Protein AF-0000000071094112 (afdb_homodimer)

Solvent-accessible surface area (backbone atoms only — not comparable to full-atom values): 13873 Å² total; per-residue (Å²): 132,82,76,81,74,89,66,75,86,74,81,73,74,76,76,79,68,84,61,66,70,64,70,74,62,74,68,73,40,74,74,52,70,68,56,48,55,56,48,37,72,69,53,52,84,77,40,44,64,57,38,31,46,66,64,67,44,53,67,68,58,53,51,48,39,37,59,75,47,71,63,41,50,59,62,37,34,46,52,46,54,52,50,43,52,52,50,52,49,61,74,60,23,54,34,58,50,50,26,49,28,30,42,73,74,65,34,52,69,57,19,49,54,61,72,70,106,139,78,79,80,73,84,67,87,75,78,79,72,76,74,77,76,66,81,63,65,70,64,70,75,60,74,68,74,42,72,73,53,70,69,57,48,54,55,47,37,73,69,54,52,83,76,40,44,66,58,39,31,46,64,64,68,44,54,69,67,58,52,53,49,40,36,60,76,48,70,63,42,50,61,61,37,32,46,51,45,54,52,50,44,52,53,50,51,49,61,74,59,23,54,34,58,51,51,26,50,27,31,41,72,72,66,34,52,70,58,20,48,54,58,72,70,105

Nearest PDB structures (foldseek):
  4o6x-assembly3_A  TM=5.986E-01  e=2.373E-01  Homo sapiens
  1e3y-assembly1_A  TM=5.812E-01  e=7.126E-01  Homo sapiens
  1ich-assembly1_A  TM=5.608E-01  e=7.954E-01  Homo sapiens
  2yqf-assembly1_A  TM=4.981E-01  e=7.126E-01  Homo sapiens
  3ezq-assembly1_C  TM=5.139E-01  e=2.389E+00  Homo sapiens

Secondary structure (DSSP, 8-state):
-----------------------SS-------HHHHHHHHHH--TTHHHHHHHHTT--HHHHHHHHHHTTT-HHHHHHHHHHHHHHHHHHHT-HHHHHHHHHHHTT-HHHHHHHHH-/-----------------------SS-------HHHHHHHHHH--TTHHHHHHHHTT--HHHHHHHHHHTTT-HHHHHHHHHHHHHHHHHHHT-HHHHHHHHHHHTT-HHHHHHHHH-

Radius of gyration: 23.24 Å; Cα contacts (8 Å, |Δi|>4): 178; chains: 2; bounding box: 43×74×59 Å

pLDDT: mean 78.67, std 26.19, range [22.83, 98.25]

Organism: Strongylocentrotus purpuratus (NCBI:txid7668)

Structure (mmCIF, N/CA/C/O backbone):
data_AF-0000000071094112-model_v1
#
loop_
_entity.id
_entity.type
_entity.pdbx_description
1 polymer 'Death domain-containing protein'
#
loop_
_atom_site.group_PDB
_atom_site.id
_atom_site.type_symbol
_atom_site.label_atom_id
_atom_site.label_alt_id
_atom_site.label_comp_id
_atom_site.label_asym_id
_atom_site.label_entity_id
_atom_site.label_seq_id
_atom_site.pdbx_PDB_ins_code
_atom_site.Cartn_x
_atom_site.Cartn_y
_atom_site.Cartn_z
_atom_site.occupancy
_atom_site.B_iso_or_equiv
_atom_site.auth_seq_id
_atom_site.auth_comp_id
_atom_site.auth_asym_id
_atom_site.auth_atom_id
_atom_site.pdbx_PDB_model_num
ATOM 1 N N . MET A 1 1 ? 26.25 -39.469 -15.398 1 22.83 1 MET A N 1
ATOM 2 C CA . MET A 1 1 ? 26.75 -38.438 -14.5 1 22.83 1 MET A CA 1
ATOM 3 C C . MET A 1 1 ? 26.672 -37.062 -15.148 1 22.83 1 MET A C 1
ATOM 5 O O . MET A 1 1 ? 27.219 -36.094 -14.625 1 22.83 1 MET A O 1
ATOM 9 N N . GLY A 1 2 ? 26.438 -37.094 -16.438 1 26.41 2 GLY A N 1
ATOM 10 C CA . GLY A 1 2 ? 26.562 -35.969 -17.375 1 26.41 2 GLY A CA 1
ATOM 11 C C . GLY A 1 2 ? 25.672 -34.812 -17.031 1 26.41 2 GLY A C 1
ATOM 12 O O . GLY A 1 2 ? 24.453 -34.969 -16.875 1 26.41 2 GLY A O 1
ATOM 13 N N . TYR A 1 3 ? 26.219 -33.719 -16.375 1 26.61 3 TYR A N 1
ATOM 14 C CA . TYR A 1 3 ? 25.656 -32.531 -15.766 1 26.61 3 TYR A CA 1
ATOM 15 C C . TYR A 1 3 ? 24.938 -31.672 -16.797 1 26.61 3 TYR A C 1
ATOM 17 O O . TYR A 1 3 ? 25.438 -31.438 -17.891 1 26.61 3 TYR A O 1
ATOM 25 N N . TYR A 1 4 ? 23.547 -31.734 -16.953 1 28.98 4 TYR A N 1
ATOM 26 C CA . TYR A 1 4 ? 22.688 -31.047 -17.922 1 28.98 4 TYR A CA 1
ATOM 27 C C . TYR A 1 4 ? 23.031 -29.562 -17.984 1 28.98 4 TYR A C 1
ATOM 29 O O . TYR A 1 4 ? 23.078 -28.891 -16.953 1 28.98 4 TYR A O 1
ATOM 37 N N . SER A 1 5 ? 23.891 -29.078 -18.828 1 26.48 5 SER A N 1
ATOM 38 C CA . SER A 1 5 ? 24.25 -27.719 -19.25 1 26.48 5 SER A CA 1
ATOM 39 C C . SER A 1 5 ? 23.016 -26.891 -19.578 1 26.48 5 SER A C 1
ATOM 41 O O . SER A 1 5 ? 22.234 -27.266 -20.453 1 26.48 5 SER A O 1
ATOM 43 N N . MET A 1 6 ? 22.312 -26.344 -18.594 1 26.38 6 MET A N 1
ATOM 44 C CA . MET A 1 6 ? 21.188 -25.422 -18.75 1 26.38 6 MET A CA 1
ATOM 45 C C . MET A 1 6 ? 21.516 -24.328 -19.75 1 26.38 6 MET A C 1
ATOM 47 O O . MET A 1 6 ? 22.172 -23.344 -19.422 1 26.38 6 MET A O 1
ATOM 51 N N . ASP A 1 7 ? 22.125 -24.531 -20.891 1 26.45 7 ASP A N 1
ATOM 52 C CA . ASP A 1 7 ? 22.641 -23.656 -21.938 1 26.45 7 ASP A CA 1
ATOM 53 C C . ASP A 1 7 ? 21.625 -22.578 -22.312 1 26.45 7 ASP A C 1
ATOM 55 O O . ASP A 1 7 ? 21.953 -21.391 -22.312 1 26.45 7 ASP A O 1
ATOM 59 N N . ARG A 1 8 ? 20.844 -22.891 -23.438 1 26.62 8 ARG A N 1
ATOM 60 C CA . ARG A 1 8 ? 20.578 -21.938 -24.5 1 26.62 8 ARG A CA 1
ATOM 61 C C . ARG A 1 8 ? 19.562 -20.891 -24.062 1 26.62 8 ARG A C 1
ATOM 63 O O . ARG A 1 8 ? 18.969 -20.203 -24.906 1 26.62 8 ARG A O 1
ATOM 70 N N . HIS A 1 9 ? 18.672 -20.906 -23.047 1 25.89 9 HIS A N 1
ATOM 71 C CA . HIS A 1 9 ? 17.344 -20.344 -23.125 1 25.89 9 HIS A CA 1
ATOM 72 C C . HIS A 1 9 ? 17.359 -18.938 -23.703 1 25.89 9 HIS A C 1
ATOM 74 O O . HIS A 1 9 ? 18.219 -18.125 -23.344 1 25.89 9 HIS A O 1
ATOM 80 N N . GLU A 1 10 ? 16.969 -18.641 -24.953 1 28.28 10 GLU A N 1
ATOM 81 C CA . GLU A 1 10 ? 16.656 -17.516 -25.844 1 28.28 10 GLU A CA 1
ATOM 82 C C . GLU A 1 10 ? 15.945 -16.406 -25.094 1 28.28 10 GLU A C 1
ATOM 84 O O . GLU A 1 10 ? 15.133 -16.672 -24.203 1 28.28 10 GLU A O 1
ATOM 89 N N . SER A 1 11 ? 16.469 -15.188 -25.031 1 29.55 11 SER A N 1
ATOM 90 C CA . SER A 1 11 ? 16.094 -13.859 -24.547 1 29.55 11 SER A CA 1
ATOM 91 C C . SER A 1 11 ? 14.688 -13.492 -25 1 29.55 11 SER A C 1
ATOM 93 O O . SER A 1 11 ? 14.422 -13.367 -26.203 1 29.55 11 SER A O 1
ATOM 95 N N . TYR A 1 12 ? 13.711 -14.273 -24.688 1 30.38 12 TYR A N 1
ATOM 96 C CA . TYR A 1 12 ? 12.336 -13.906 -25 1 30.38 12 TYR A CA 1
ATOM 97 C C . TYR A 1 12 ? 12.18 -12.391 -25.078 1 30.38 12 TYR A C 1
ATOM 99 O O . TYR A 1 12 ? 12.641 -11.664 -24.203 1 30.38 12 TYR A O 1
ATOM 107 N N . SER A 1 13 ? 12.328 -11.812 -26.188 1 29.39 13 SER A N 1
ATOM 108 C CA . SER A 1 13 ? 11.883 -10.492 -26.625 1 29.39 13 SER A CA 1
ATOM 109 C C . SER A 1 13 ? 10.484 -10.18 -26.109 1 29.39 13 SER A C 1
ATOM 111 O O . SER A 1 13 ? 9.5 -10.766 -26.562 1 29.39 13 SER A O 1
ATOM 113 N N . VAL A 1 14 ? 10.203 -10.219 -24.875 1 31.89 14 VAL A N 1
ATOM 114 C CA . VAL A 1 14 ? 9.039 -9.625 -24.219 1 31.89 14 VAL A CA 1
ATOM 115 C C . VAL A 1 14 ? 8.516 -8.453 -25.031 1 31.89 14 VAL A C 1
ATOM 117 O O . VAL A 1 14 ? 9.203 -7.445 -25.203 1 31.89 14 VAL A O 1
ATOM 120 N N . ARG A 1 15 ? 8.047 -8.594 -26.234 1 28.53 15 ARG A N 1
ATOM 121 C CA . ARG A 1 15 ? 7.305 -7.609 -27.016 1 28.53 15 ARG A CA 1
ATOM 122 C C . ARG A 1 15 ? 6.711 -6.531 -26.109 1 28.53 15 ARG A C 1
ATOM 124 O O . ARG A 1 15 ? 6.402 -6.793 -24.938 1 28.53 15 ARG A O 1
ATOM 131 N N . ASP A 1 16 ? 6.484 -5.094 -26.484 1 30.16 16 ASP A N 1
ATOM 132 C CA . ASP A 1 16 ? 6.223 -3.684 -26.234 1 30.16 16 ASP A CA 1
ATOM 133 C C . ASP A 1 16 ? 4.867 -3.49 -25.562 1 30.16 16 ASP A C 1
ATOM 135 O O . ASP A 1 16 ? 3.916 -3.02 -26.188 1 30.16 16 ASP A O 1
ATOM 139 N N . SER A 1 17 ? 4.055 -4.371 -25.344 1 33.34 17 SER A N 1
ATOM 140 C CA . SER A 1 17 ? 2.836 -3.895 -24.703 1 33.34 17 SER A CA 1
ATOM 141 C C . SER A 1 17 ? 3.123 -2.703 -23.797 1 33.34 17 SER A C 1
ATOM 143 O O . SER A 1 17 ? 4.098 -2.709 -23.047 1 33.34 17 SER A O 1
ATOM 145 N N . SER A 1 18 ? 2.574 -1.47 -24.109 1 32.06 18 SER A N 1
ATOM 146 C CA . SER A 1 18 ? 2.967 -0.164 -23.594 1 32.06 18 SER A CA 1
ATOM 147 C C . SER A 1 18 ? 3.213 -0.219 -22.094 1 32.06 18 SER A C 1
ATOM 149 O O . SER A 1 18 ? 2.27 -0.297 -21.297 1 32.06 18 SER A O 1
ATOM 151 N N . PHE A 1 19 ? 3.822 -1.084 -21.578 1 32.62 19 PHE A N 1
ATOM 152 C CA . PHE A 1 19 ? 4.559 -1.005 -20.312 1 32.62 19 PHE A CA 1
ATOM 153 C C . PHE A 1 19 ? 4.883 0.443 -19.969 1 32.62 19 PHE A C 1
ATOM 155 O O . PHE A 1 19 ? 5.715 1.072 -20.625 1 32.62 19 PHE A O 1
ATOM 162 N N . VAL A 1 20 ? 3.807 1.227 -19.953 1 34.44 20 VAL A N 1
ATOM 163 C CA . VAL A 1 20 ? 4.148 2.541 -19.422 1 34.44 20 VAL A CA 1
ATOM 164 C C . VAL A 1 20 ? 5.336 2.42 -18.469 1 34.44 20 VAL A C 1
ATOM 166 O O . VAL A 1 20 ? 5.359 1.54 -17.594 1 34.44 20 VAL A O 1
ATOM 169 N N . PRO A 1 21 ? 6.465 2.59 -18.953 1 33.91 21 PRO A N 1
ATOM 170 C CA . PRO A 1 21 ? 7.652 2.668 -18.094 1 33.91 21 PRO A CA 1
ATOM 171 C C . PRO A 1 21 ? 7.328 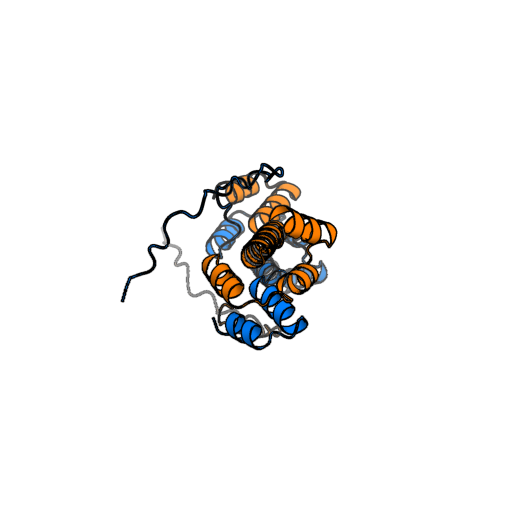3.09 -16.672 1 33.91 21 PRO A C 1
ATOM 173 O O . PRO A 1 21 ? 6.672 4.113 -16.453 1 33.91 21 PRO A O 1
ATOM 176 N N . VAL A 1 22 ? 6.746 2.133 -15.898 1 35.81 22 VAL A N 1
ATOM 177 C CA . VAL A 1 22 ? 6.773 2.574 -14.508 1 35.81 22 VAL A CA 1
ATOM 178 C C . VAL A 1 22 ? 7.984 3.477 -14.273 1 35.81 22 VAL A C 1
ATOM 180 O O . VAL A 1 22 ? 9.109 3.109 -14.609 1 35.81 22 VAL A O 1
ATOM 183 N N . SER A 1 23 ? 8.023 4.512 -14.641 1 38.06 23 SER A N 1
ATOM 184 C CA . SER A 1 23 ? 9.133 5.359 -14.211 1 38.06 23 SER A CA 1
ATOM 185 C C . SER A 1 23 ? 9.922 4.703 -13.086 1 38.06 23 SER A C 1
ATOM 187 O O . SER A 1 23 ? 9.359 4.344 -12.047 1 38.06 23 SER A O 1
ATOM 189 N N . THR A 1 24 ? 10.875 3.66 -13.391 1 42.12 24 THR A N 1
ATOM 190 C CA . THR A 1 24 ? 11.844 2.863 -12.641 1 42.12 24 THR A CA 1
ATOM 191 C C . THR A 1 24 ? 12.219 3.559 -11.336 1 42.12 24 THR A C 1
ATOM 193 O O . THR A 1 24 ? 12.992 3.018 -10.539 1 42.12 24 THR A O 1
ATOM 196 N N . ARG A 1 25 ? 12.289 4.727 -11.43 1 45.84 25 ARG A N 1
ATOM 197 C CA . ARG A 1 25 ? 12.75 5.25 -10.148 1 45.84 25 ARG A CA 1
ATOM 198 C C . ARG A 1 25 ? 11.789 4.887 -9.023 1 45.84 25 ARG A C 1
ATOM 200 O O . ARG A 1 25 ? 10.602 5.223 -9.086 1 45.84 25 ARG A O 1
ATOM 207 N N . PRO A 1 26 ? 12.031 3.672 -8.508 1 51.38 26 PRO A N 1
ATOM 208 C CA . PRO A 1 26 ? 11.141 3.26 -7.426 1 51.38 26 PRO A CA 1
ATOM 209 C C . PRO A 1 26 ? 10.594 4.441 -6.629 1 51.38 26 PRO A C 1
ATOM 211 O O . PRO A 1 26 ? 11.367 5.262 -6.129 1 51.38 26 PRO A O 1
ATOM 214 N N . GLU A 1 27 ? 9.523 5.047 -7.168 1 61.34 27 GLU A N 1
ATOM 215 C CA . GLU A 1 27 ? 8.984 6.105 -6.32 1 61.34 27 GLU A CA 1
ATOM 216 C C . GLU A 1 27 ? 8.695 5.594 -4.914 1 61.34 27 GLU A C 1
ATOM 218 O O . GLU A 1 27 ? 8.141 4.504 -4.746 1 61.34 27 GLU A O 1
ATOM 223 N N . ARG A 1 28 ? 9.508 6.234 -4.082 1 75.19 28 ARG A N 1
ATOM 224 C CA . ARG A 1 28 ? 9.266 5.918 -2.68 1 75.19 28 ARG A CA 1
ATOM 225 C C . ARG A 1 28 ? 7.777 6.004 -2.348 1 75.19 28 ARG A C 1
ATOM 227 O O . ARG A 1 28 ? 7.109 6.977 -2.715 1 75.19 28 ARG A O 1
ATOM 234 N N . SER A 1 29 ? 7.125 5.02 -1.982 1 82.12 29 SER A N 1
ATOM 235 C CA . SER A 1 29 ? 5.703 5.012 -1.651 1 82.12 29 SER A CA 1
ATOM 236 C C . SER A 1 29 ? 5.488 5.148 -0.148 1 82.12 29 SER A C 1
ATOM 238 O O . SER A 1 29 ? 4.387 5.484 0.298 1 82.12 29 SER A O 1
ATOM 240 N N . GLU A 1 30 ? 6.574 5.047 0.508 1 82.44 30 GLU A N 1
ATOM 241 C CA . GLU A 1 30 ? 6.441 5.027 1.962 1 82.44 30 GLU A CA 1
ATOM 242 C C . GLU A 1 30 ? 6.578 6.43 2.549 1 82.44 30 GLU A C 1
ATOM 244 O O . GLU A 1 30 ? 7.414 7.215 2.098 1 82.44 30 GLU A O 1
ATOM 249 N N . VAL A 1 31 ? 5.789 6.691 3.459 1 89.75 31 VAL A N 1
ATOM 250 C CA . VAL A 1 31 ? 5.945 7.867 4.309 1 89.75 31 VAL A CA 1
ATOM 251 C C . VAL A 1 31 ? 6.355 7.438 5.715 1 89.75 31 VAL A C 1
ATOM 253 O O . VAL A 1 31 ? 5.609 6.723 6.395 1 89.75 31 VAL A O 1
ATOM 256 N N . THR A 1 32 ? 7.539 7.805 6.086 1 90.31 32 THR A N 1
ATOM 257 C CA . THR A 1 32 ? 8.047 7.371 7.379 1 90.31 32 THR A CA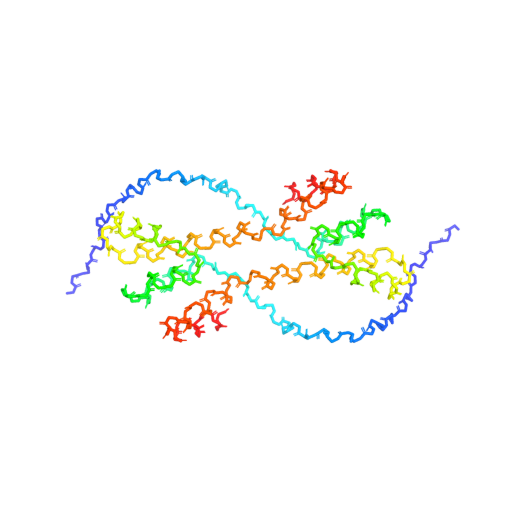 1
ATOM 258 C C . THR A 1 32 ? 7.457 8.219 8.508 1 90.31 32 THR A C 1
ATOM 260 O O . THR A 1 32 ? 6.922 9.305 8.258 1 90.31 32 THR A O 1
ATOM 263 N N . GLU A 1 33 ? 7.57 7.723 9.742 1 89.44 33 GLU A N 1
ATOM 264 C CA . GLU A 1 33 ? 7.105 8.492 10.898 1 89.44 33 GLU A CA 1
ATOM 265 C C . GLU A 1 33 ? 7.934 9.758 11.078 1 89.44 33 GLU A C 1
ATOM 267 O O . GLU A 1 33 ? 7.41 10.789 11.516 1 89.44 33 GLU A O 1
ATOM 272 N N . LEU A 1 34 ? 9.211 9.703 10.82 1 93.31 34 LEU A N 1
ATOM 273 C CA . LEU A 1 34 ? 10.062 10.883 10.898 1 93.31 34 LEU A CA 1
ATOM 274 C C . LEU A 1 34 ? 9.602 11.953 9.914 1 93.31 34 LEU A C 1
ATOM 276 O O . LEU A 1 34 ? 9.562 13.141 10.258 1 93.31 34 LEU A O 1
ATOM 280 N N . GLU A 1 35 ? 9.227 11.594 8.727 1 94.31 35 GLU A N 1
ATOM 281 C CA . GLU A 1 35 ? 8.719 12.531 7.734 1 94.31 35 GLU A CA 1
ATOM 282 C C . GLU A 1 35 ? 7.402 13.156 8.18 1 94.31 35 GLU A C 1
ATOM 284 O O . GLU A 1 35 ? 7.156 14.344 7.938 1 94.31 35 GLU A O 1
ATOM 289 N N . ILE A 1 36 ? 6.625 12.367 8.883 1 96 36 ILE A N 1
ATOM 290 C CA . ILE A 1 36 ? 5.359 12.867 9.422 1 96 36 ILE A CA 1
ATOM 291 C C . ILE A 1 36 ? 5.633 13.914 10.492 1 96 36 ILE A C 1
ATOM 293 O O . ILE A 1 36 ? 5.008 14.977 10.508 1 96 36 ILE A O 1
ATOM 297 N N . LYS A 1 37 ? 6.535 13.625 11.367 1 95.44 37 LYS A N 1
ATOM 298 C CA . LYS A 1 37 ? 6.891 14.578 12.414 1 95.44 37 LYS A CA 1
ATOM 299 C C . LYS A 1 37 ? 7.395 15.891 11.82 1 95.44 37 LYS A C 1
ATOM 301 O O . LYS A 1 37 ? 7.043 16.969 12.297 1 95.44 37 LYS A O 1
ATOM 306 N N . GLU A 1 38 ? 8.211 15.742 10.836 1 96.19 38 GLU A N 1
ATOM 307 C CA . GLU A 1 38 ? 8.719 16.922 10.156 1 96.19 38 GLU A CA 1
ATOM 308 C C . GLU A 1 38 ? 7.59 17.719 9.5 1 96.19 38 GLU A C 1
ATOM 310 O O . GLU A 1 38 ? 7.57 18.953 9.555 1 96.19 38 GLU A O 1
ATOM 315 N N . LEU A 1 39 ? 6.746 17.094 8.914 1 97.5 39 LEU A N 1
ATOM 316 C CA . LEU A 1 39 ? 5.594 17.719 8.266 1 97.5 39 LEU A CA 1
ATOM 317 C C . LEU A 1 39 ? 4.73 18.453 9.281 1 97.5 39 LEU A C 1
ATOM 319 O O . LEU A 1 39 ? 4.309 19.578 9.047 1 97.5 39 LEU A O 1
ATOM 323 N N . VAL A 1 40 ? 4.477 17.828 10.383 1 97.38 40 VAL A N 1
ATOM 324 C CA . VAL A 1 40 ? 3.635 18.375 11.438 1 97.38 40 VAL A CA 1
ATOM 325 C C . VAL A 1 40 ? 4.215 19.703 11.922 1 97.38 40 VAL A C 1
ATOM 327 O O . VAL A 1 40 ? 3.471 20.656 12.211 1 97.38 40 VAL A O 1
ATOM 330 N N . GLU A 1 41 ? 5.48 19.781 11.961 1 96.69 41 GLU A N 1
ATOM 331 C CA . GLU A 1 41 ? 6.145 20.984 12.43 1 96.69 41 GLU A CA 1
ATOM 332 C C . GLU A 1 41 ? 5.875 22.156 11.484 1 96.69 41 GLU A C 1
ATOM 334 O O . GLU A 1 41 ? 5.922 23.328 11.906 1 96.69 41 GLU A O 1
ATOM 339 N N . GLU A 1 42 ? 5.578 21.875 10.289 1 96.75 42 GLU A N 1
ATOM 340 C CA . GLU A 1 42 ? 5.445 22.938 9.281 1 96.75 42 GLU A CA 1
ATOM 341 C C . GLU A 1 42 ? 3.979 23.234 9 1 96.75 42 GLU A C 1
ATOM 343 O O . GLU A 1 42 ? 3.664 24.25 8.367 1 96.75 42 GLU A O 1
ATOM 348 N N . LEU A 1 43 ? 3.141 22.453 9.469 1 96.94 43 LEU A N 1
ATOM 349 C CA . LEU A 1 43 ? 1.719 22.672 9.219 1 96.94 43 LEU A CA 1
ATOM 350 C C . LEU A 1 43 ? 1.194 23.859 10.016 1 96.94 43 LEU A C 1
ATOM 352 O O . LEU A 1 43 ? 1.611 24.078 11.156 1 96.94 43 LEU A O 1
ATOM 356 N N . ARG A 1 44 ? 0.325 24.531 9.422 1 95.75 44 ARG A N 1
ATOM 357 C CA . ARG A 1 44 ? -0.347 25.625 10.094 1 95.75 44 ARG A CA 1
ATOM 358 C C . ARG A 1 44 ? -1.602 25.156 10.82 1 95.75 44 ARG A C 1
ATOM 360 O O . ARG A 1 44 ? -2.041 24.016 10.625 1 95.75 44 ARG A O 1
ATOM 367 N N . GLU A 1 45 ? -2.096 25.953 11.586 1 94.88 45 GLU A N 1
ATOM 368 C CA . GLU A 1 45 ? -3.266 25.641 12.398 1 94.88 45 GLU A CA 1
ATOM 369 C C . GLU A 1 45 ? -4.465 25.266 11.523 1 94.88 45 GLU A C 1
ATOM 371 O O . GLU A 1 45 ? -5.262 24.406 11.891 1 94.88 45 GLU A O 1
ATOM 376 N N . THR A 1 46 ? -4.523 25.844 10.344 1 94.19 46 THR A N 1
ATOM 377 C CA . THR A 1 46 ? -5.676 25.625 9.477 1 94.19 46 THR A CA 1
ATOM 378 C C . THR A 1 46 ? -5.473 24.391 8.617 1 94.19 46 THR A C 1
ATOM 380 O O . THR A 1 46 ? -6.418 23.906 7.988 1 94.19 46 THR A O 1
ATOM 383 N N . ASP A 1 47 ? -4.352 23.844 8.68 1 97.56 47 ASP A N 1
ATOM 384 C CA . ASP A 1 47 ? -3.988 22.828 7.699 1 97.56 47 ASP A CA 1
ATOM 385 C C . ASP A 1 47 ? -4.535 21.469 8.102 1 97.56 47 ASP A C 1
ATOM 387 O O . ASP A 1 47 ? -5.113 20.75 7.273 1 97.56 47 ASP A O 1
ATOM 391 N N . TRP A 1 48 ? -4.426 21.047 9.375 1 97.12 48 TRP A N 1
ATOM 392 C CA . TRP A 1 48 ? -4.5 19.641 9.758 1 97.12 48 TRP A CA 1
ATOM 393 C C . TRP A 1 48 ? -5.906 19.094 9.539 1 97.12 48 TRP A C 1
ATOM 395 O O . TRP A 1 48 ? -6.07 17.953 9.086 1 97.12 48 TRP A O 1
ATOM 405 N N . MET A 1 49 ? -6.852 19.922 9.742 1 95.75 49 MET A N 1
ATOM 406 C CA . MET A 1 49 ? -8.219 19.422 9.617 1 95.75 49 MET A CA 1
ATOM 407 C C . MET A 1 49 ? -8.594 19.234 8.148 1 95.75 49 MET A C 1
ATOM 409 O O . MET A 1 49 ? -9.195 18.234 7.781 1 95.75 49 MET A O 1
ATOM 413 N N . ARG A 1 50 ? -8.219 20.172 7.266 1 97 50 ARG A N 1
ATOM 414 C CA . ARG A 1 50 ? -8.445 20.078 5.824 1 97 50 ARG A CA 1
ATOM 415 C C . ARG A 1 50 ? -7.672 18.906 5.227 1 97 50 ARG A C 1
ATOM 417 O O . ARG A 1 50 ? -8.195 18.172 4.391 1 97 50 ARG A O 1
ATOM 424 N N . LEU A 1 51 ? -6.48 18.75 5.707 1 97.94 51 LEU A N 1
ATOM 425 C CA . LEU A 1 51 ? -5.637 17.641 5.266 1 97.94 51 LEU A CA 1
ATOM 426 C C . LEU A 1 51 ? -6.262 16.297 5.633 1 97.94 51 LEU A C 1
ATOM 428 O O . LEU A 1 51 ? -6.391 15.422 4.781 1 97.94 51 LEU A O 1
ATOM 432 N N . GLY A 1 52 ? -6.707 16.141 6.871 1 97.25 52 GLY A N 1
ATOM 433 C CA . GLY A 1 52 ? -7.359 14.914 7.312 1 97.25 52 GLY A CA 1
ATOM 434 C C . GLY A 1 52 ? -8.578 14.555 6.48 1 97.25 52 GLY A C 1
ATOM 435 O O . GLY A 1 52 ? -8.75 13.398 6.094 1 97.25 52 GLY A O 1
ATOM 436 N N . SER A 1 53 ? -9.305 15.555 6.145 1 96.06 53 SER A N 1
ATOM 437 C CA . SER A 1 53 ? -10.5 15.344 5.336 1 96.06 53 SER A CA 1
ATOM 438 C C . SER A 1 53 ? -10.148 14.805 3.953 1 96.06 53 SER A C 1
ATOM 440 O O . SER A 1 53 ? -10.766 13.852 3.475 1 96.06 53 SER A O 1
ATOM 442 N N . HIS A 1 54 ? -9.109 15.328 3.348 1 95.12 54 HIS A N 1
ATOM 443 C CA . HIS A 1 54 ? -8.711 14.906 2.008 1 95.12 54 HIS A CA 1
ATOM 444 C C . HIS A 1 54 ? -7.988 13.57 2.041 1 95.12 54 HIS A C 1
ATOM 446 O O . HIS A 1 54 ? -7.871 12.898 1.013 1 95.12 54 HIS A O 1
ATOM 452 N N . LEU A 1 55 ? -7.621 13.258 3.279 1 94.38 55 LEU A N 1
ATOM 453 C CA . LEU A 1 55 ? -6.965 11.961 3.441 1 94.38 55 LEU A CA 1
ATOM 454 C C . LEU A 1 55 ? -7.977 10.883 3.822 1 94.38 55 LEU A C 1
ATOM 456 O O . LEU A 1 55 ? -7.605 9.727 4.039 1 94.38 55 LEU A O 1
ATOM 460 N N . GLY A 1 56 ? -9.148 11.305 3.961 1 91.69 56 GLY A N 1
ATOM 461 C CA . GLY A 1 56 ? -10.211 10.328 4.125 1 91.69 56 GLY A CA 1
ATOM 462 C C . GLY A 1 56 ? -10.609 10.117 5.57 1 91.69 56 GLY A C 1
ATOM 463 O O . GLY A 1 56 ? -11.281 9.133 5.902 1 91.69 56 GLY A O 1
ATOM 464 N N . ILE A 1 57 ? -10.25 10.969 6.438 1 91.88 57 ILE A N 1
ATOM 465 C CA . ILE A 1 57 ? -10.633 10.867 7.84 1 91.88 57 ILE A CA 1
ATOM 466 C C . ILE A 1 57 ? -11.969 11.57 8.062 1 91.88 57 ILE A C 1
ATOM 468 O O . ILE A 1 57 ? -12.188 12.68 7.566 1 91.88 57 ILE A O 1
ATOM 472 N N . SER A 1 58 ? -12.781 10.914 8.734 1 92 58 SER A N 1
ATOM 473 C CA . SER A 1 58 ? -14.125 11.445 8.93 1 92 58 SER A CA 1
ATOM 474 C C . SER A 1 58 ? -14.094 12.719 9.766 1 92 58 SER A C 1
ATOM 476 O O . SER A 1 58 ? -13.25 12.875 10.648 1 92 58 SER A O 1
ATOM 478 N N . THR A 1 59 ? -15.086 13.523 9.555 1 94.06 59 THR A N 1
ATOM 479 C CA . THR A 1 59 ? -15.219 14.781 10.273 1 94.06 59 THR A CA 1
ATOM 480 C C . THR A 1 59 ? -15.438 14.539 11.766 1 94.06 59 THR A C 1
ATOM 482 O O . THR A 1 59 ? -14.953 15.305 12.602 1 94.06 59 THR A O 1
ATOM 485 N N . SER A 1 60 ? -16.125 13.531 12.023 1 94.94 60 SER A N 1
ATOM 486 C CA . SER A 1 60 ? -16.375 13.195 13.414 1 94.94 60 SER A CA 1
ATOM 487 C C . SER A 1 60 ? -15.078 12.828 14.141 1 94.94 60 SER A C 1
ATOM 489 O O . SER A 1 60 ? -14.867 13.242 15.281 1 94.94 60 SER A O 1
ATOM 491 N N . ARG A 1 61 ? -14.234 12.062 13.461 1 92.44 61 ARG A N 1
ATOM 492 C CA . ARG A 1 61 ? -12.953 11.672 14.047 1 92.44 61 ARG A CA 1
ATOM 493 C C . ARG A 1 61 ? -12.039 12.875 14.219 1 92.44 61 ARG A C 1
ATOM 495 O O . ARG A 1 61 ? -11.359 13.008 15.242 1 92.44 61 ARG A O 1
ATOM 502 N N . LEU A 1 62 ? -12.039 13.766 13.312 1 95.56 62 LEU A N 1
ATOM 503 C CA . LEU A 1 62 ? -11.25 14.992 13.398 1 95.56 62 LEU A CA 1
ATOM 504 C C . LEU A 1 62 ? -11.703 15.852 14.57 1 95.56 62 LEU A C 1
ATOM 506 O O . LEU A 1 62 ? -10.875 16.359 15.336 1 95.56 62 LEU A O 1
ATOM 510 N N . ALA A 1 63 ? -12.992 15.992 14.688 1 95.5 63 ALA A N 1
ATOM 511 C CA . ALA A 1 63 ? -13.547 16.75 15.805 1 95.5 63 ALA A CA 1
ATOM 512 C C . ALA A 1 63 ? -13.164 16.109 17.141 1 95.5 63 ALA A C 1
ATOM 514 O O . ALA A 1 63 ? -12.875 16.812 18.109 1 95.5 63 ALA A O 1
ATOM 515 N N . ALA A 1 64 ? -13.188 14.805 17.156 1 95.25 64 ALA A N 1
ATOM 516 C CA . ALA A 1 64 ? -12.828 14.078 18.375 1 95.25 64 ALA A CA 1
ATOM 517 C C . ALA A 1 64 ? -11.367 14.328 18.75 1 95.25 64 ALA A C 1
ATOM 519 O O . ALA A 1 64 ? -11.039 14.469 19.938 1 95.25 64 ALA A O 1
ATOM 520 N N . PHE A 1 65 ? -10.516 14.383 17.719 1 93.88 65 PHE A N 1
ATOM 521 C CA . PHE A 1 65 ? -9.117 14.68 17.969 1 93.88 65 PHE A CA 1
ATOM 522 C C . PHE A 1 65 ? -8.953 16.062 18.578 1 93.88 65 PHE A C 1
ATOM 524 O O . PHE A 1 65 ? -8.227 16.25 19.562 1 93.88 65 PHE A O 1
ATOM 531 N N . ARG A 1 66 ? -9.594 17.016 17.984 1 95.38 66 ARG A N 1
ATOM 532 C CA . ARG A 1 66 ? -9.516 18.375 18.484 1 95.38 66 ARG A CA 1
ATOM 533 C C . ARG A 1 66 ? -9.914 18.453 19.969 1 95.38 66 ARG A C 1
ATOM 535 O O . ARG A 1 66 ? -9.273 19.141 20.75 1 95.38 66 ARG A O 1
ATOM 542 N N . GLU A 1 67 ? -10.984 17.797 20.25 1 96.38 67 GLU A N 1
ATOM 543 C CA . GLU A 1 67 ? -11.469 17.797 21.625 1 96.38 67 GLU A CA 1
ATOM 544 C C . GLU A 1 67 ? -10.484 17.078 22.547 1 96.38 67 GLU A C 1
ATOM 546 O O . GLU A 1 67 ? -10.188 17.578 23.641 1 96.38 67 GLU A O 1
ATOM 551 N N . ARG A 1 68 ? -9.984 15.992 22.203 1 95.31 68 ARG A N 1
ATOM 552 C CA . ARG A 1 68 ? -9.078 15.164 23 1 95.31 68 ARG A CA 1
ATOM 553 C C . ARG A 1 68 ? -7.805 15.914 23.344 1 95.31 68 ARG A C 1
ATOM 555 O O . ARG A 1 68 ? -7.277 15.781 24.453 1 95.31 68 ARG A O 1
ATOM 562 N N . TYR A 1 69 ? -7.406 16.703 22.406 1 95.69 69 TYR A N 1
ATOM 563 C CA . TYR A 1 69 ? -6.121 17.375 22.609 1 95.69 69 TYR A CA 1
ATOM 564 C C . TYR A 1 69 ? -6.312 18.859 22.891 1 95.69 69 TYR A C 1
ATOM 566 O O . TYR A 1 69 ? -5.371 19.641 22.781 1 95.69 69 TYR A O 1
ATOM 574 N N . HIS A 1 70 ? -7.551 19.172 23.172 1 94.5 70 HIS A N 1
ATOM 575 C CA . HIS A 1 70 ? -7.918 20.516 23.578 1 94.5 70 HIS A CA 1
ATOM 576 C C . HIS A 1 70 ? -7.383 21.562 22.609 1 94.5 70 HIS A C 1
ATOM 578 O O . HIS A 1 70 ? -6.809 22.578 23.016 1 94.5 70 HIS A O 1
ATOM 584 N N . GLY A 1 71 ? -7.352 21.219 21.375 1 91.75 71 GLY A N 1
ATOM 585 C CA . GLY A 1 71 ? -7.004 22.188 20.344 1 91.75 71 GLY A CA 1
ATOM 586 C C . GLY A 1 71 ? -5.512 22.266 20.078 1 91.75 71 GLY A C 1
ATOM 587 O O . GLY A 1 71 ? -5.055 23.125 19.328 1 91.75 71 GLY A O 1
ATOM 588 N N . ASN A 1 72 ? -4.672 21.438 20.766 1 95.19 72 ASN A N 1
ATO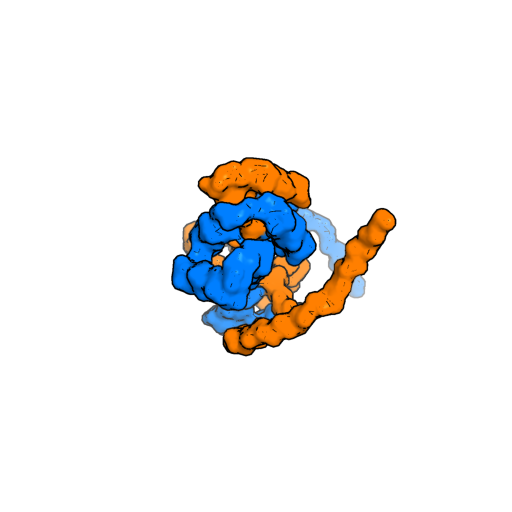M 589 C CA . ASN A 1 72 ? -3.24 21.375 20.469 1 95.19 72 ASN A CA 1
ATOM 590 C C . ASN A 1 72 ? -2.975 20.891 19.047 1 95.19 72 ASN A C 1
ATOM 592 O O . ASN A 1 72 ? -2.957 19.672 18.797 1 95.19 72 ASN A O 1
ATOM 596 N N . VAL A 1 73 ? -2.66 21.781 18.188 1 92.81 73 VAL A N 1
ATOM 597 C CA . VAL A 1 73 ? -2.672 21.547 16.75 1 92.81 73 VAL A CA 1
ATOM 598 C C . VAL A 1 73 ? -1.577 20.547 16.375 1 92.81 73 VAL A C 1
ATOM 600 O O . VAL A 1 73 ? -1.824 19.594 15.648 1 92.81 73 VAL A O 1
ATOM 603 N N . PRO A 1 74 ? -0.357 20.688 16.906 1 95.44 74 PRO A N 1
ATOM 604 C CA . PRO A 1 74 ? 0.667 19.703 16.578 1 95.44 74 PRO A CA 1
ATOM 605 C C . PRO A 1 74 ? 0.257 18.281 16.953 1 95.44 74 PRO A C 1
ATOM 607 O O . PRO A 1 74 ? 0.485 17.344 16.172 1 95.44 74 PRO A O 1
ATOM 610 N N . LEU A 1 75 ? -0.363 18.141 18.078 1 94.75 75 LEU A N 1
ATOM 611 C CA . LEU A 1 75 ? -0.789 16.828 18.516 1 94.75 75 LEU A CA 1
ATOM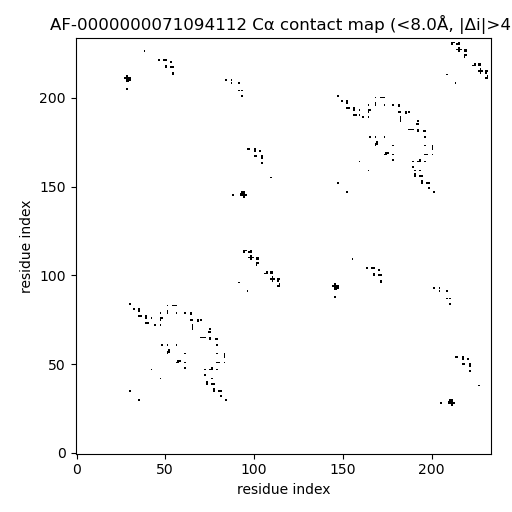 612 C C . LEU A 1 75 ? -1.938 16.312 17.656 1 94.75 75 LEU A C 1
ATOM 614 O O . LEU A 1 75 ? -1.96 15.133 17.281 1 94.75 75 LEU A O 1
ATOM 618 N N . CYS A 1 76 ? -2.857 17.156 17.312 1 94.5 76 CYS A N 1
ATOM 619 C CA . CYS A 1 76 ? -3.939 16.781 16.406 1 94.5 76 CYS A CA 1
ATOM 620 C C . CYS A 1 76 ? -3.396 16.375 15.047 1 94.5 76 CYS A C 1
ATOM 622 O O . CYS A 1 76 ? -3.762 15.328 14.516 1 94.5 76 CYS A O 1
ATOM 624 N N . SER A 1 77 ? -2.49 17.125 14.516 1 97.38 77 SER A N 1
ATOM 625 C CA . SER A 1 77 ? -1.896 16.859 13.203 1 97.38 77 SER A CA 1
ATOM 626 C C . SER A 1 77 ? -1.197 15.5 13.18 1 97.38 77 SER A C 1
ATOM 628 O O . SER A 1 77 ? -1.361 14.734 12.234 1 97.38 77 SER A O 1
ATOM 630 N N . MET A 1 78 ? -0.447 15.266 14.242 1 96.25 78 MET A N 1
ATOM 631 C CA . MET A 1 78 ? 0.284 14.008 14.352 1 96.25 78 MET A CA 1
ATOM 632 C C . MET A 1 78 ? -0.673 12.82 14.359 1 96.25 78 MET A C 1
ATOM 634 O O . MET A 1 78 ? -0.48 11.852 13.625 1 96.25 78 MET A O 1
ATOM 638 N N . GLU A 1 79 ? -1.729 12.906 15.109 1 94.88 79 GLU A N 1
ATOM 639 C CA . GLU A 1 79 ? -2.707 11.828 15.219 1 94.88 79 GLU A CA 1
ATOM 640 C C . GLU A 1 79 ? -3.4 11.57 13.883 1 94.88 79 GLU A C 1
ATOM 642 O O . GLU A 1 79 ? -3.617 10.422 13.492 1 94.88 79 GLU A O 1
ATOM 647 N N . VAL A 1 80 ? -3.701 12.609 13.234 1 95.81 80 VAL A N 1
ATOM 648 C CA . VAL A 1 80 ? -4.375 12.523 11.938 1 95.81 80 VAL A CA 1
ATOM 649 C C . VAL A 1 80 ? -3.488 11.781 10.945 1 95.81 80 VAL A C 1
ATOM 651 O O . VAL A 1 80 ? -3.934 10.828 10.297 1 95.81 80 VAL A O 1
ATOM 654 N N . LEU A 1 81 ? -2.26 12.18 10.859 1 96.44 81 LEU A N 1
ATOM 655 C CA . LEU A 1 81 ? -1.352 11.625 9.859 1 96.44 81 LEU A CA 1
ATOM 656 C C . LEU A 1 81 ? -0.965 10.195 10.219 1 96.44 81 LEU A C 1
ATOM 658 O O . LEU A 1 81 ? -0.8 9.359 9.328 1 96.44 81 LEU A O 1
ATOM 662 N N . LEU A 1 82 ? -0.852 9.922 11.523 1 93.62 82 LEU A N 1
ATOM 663 C CA . LEU A 1 82 ? -0.547 8.555 11.93 1 93.62 82 LEU A CA 1
ATOM 664 C C . LEU A 1 82 ? -1.735 7.633 11.672 1 93.62 82 LEU A C 1
ATOM 666 O O . LEU A 1 82 ? -1.558 6.488 11.258 1 93.62 82 LEU A O 1
ATOM 670 N N . LEU A 1 83 ? -2.941 8.117 11.914 1 90.44 83 LEU A N 1
ATOM 671 C CA . LEU A 1 83 ? -4.137 7.336 11.609 1 90.44 83 LEU A CA 1
ATOM 672 C C . LEU A 1 83 ? -4.234 7.047 10.117 1 90.44 83 LEU A C 1
ATOM 674 O O . LEU A 1 83 ? -4.5 5.914 9.719 1 90.44 83 LEU A O 1
ATOM 678 N N . TRP A 1 84 ? -4.016 8.102 9.328 1 94.06 84 TRP A N 1
ATOM 679 C CA . TRP A 1 84 ? -4.027 7.941 7.879 1 94.06 84 TRP A CA 1
ATOM 680 C C . TRP A 1 84 ? -3.008 6.898 7.438 1 94.06 84 TRP A C 1
ATOM 682 O O . TRP A 1 84 ? -3.322 6.008 6.641 1 94.06 84 TRP A O 1
ATOM 692 N N . LYS A 1 85 ? -1.851 7 7.91 1 89.25 85 LYS A N 1
ATOM 693 C CA . LYS A 1 85 ? -0.788 6.066 7.547 1 89.25 85 LYS A CA 1
ATOM 694 C C . LYS A 1 85 ? -1.164 4.633 7.914 1 89.25 85 LYS A C 1
ATOM 696 O O . LYS A 1 85 ? -0.956 3.711 7.125 1 89.25 85 LYS A O 1
ATOM 701 N N . HIS A 1 86 ? -1.701 4.473 9.062 1 83.88 86 HIS A N 1
ATOM 702 C CA . HIS A 1 86 ? -2.139 3.154 9.508 1 83.88 86 HIS A CA 1
ATOM 703 C C . HIS A 1 86 ? -3.236 2.6 8.609 1 83.88 86 HIS A C 1
ATOM 705 O O . HIS A 1 86 ? -3.211 1.423 8.242 1 83.88 86 HIS A O 1
ATOM 711 N N . ASN A 1 87 ? -4.238 3.492 8.336 1 82.25 87 ASN A N 1
ATOM 712 C CA . ASN A 1 87 ? -5.32 3.074 7.449 1 82.25 87 ASN A CA 1
ATOM 713 C C . ASN A 1 87 ? -4.797 2.664 6.078 1 82.25 87 ASN A C 1
ATOM 715 O O . ASN A 1 87 ? -5.285 1.699 5.484 1 82.25 87 ASN A O 1
ATOM 719 N N . CYS A 1 88 ? -3.83 3.402 5.57 1 81.88 88 CYS A N 1
ATOM 720 C CA . CYS A 1 88 ? -3.232 3.084 4.281 1 81.88 88 CYS A CA 1
ATOM 721 C C . CYS A 1 88 ? -2.629 1.685 4.289 1 81.88 88 CYS A C 1
ATOM 723 O O . CYS A 1 88 ? -2.785 0.929 3.33 1 81.88 88 CYS A O 1
ATOM 725 N N . SER A 1 89 ? -1.957 1.385 5.355 1 75.31 89 SER A N 1
ATOM 726 C CA . SER A 1 89 ? -1.296 0.088 5.461 1 75.31 89 SER A CA 1
ATOM 727 C C . SER A 1 89 ? -2.312 -1.047 5.523 1 75.31 89 SER A C 1
ATOM 729 O O . SER A 1 89 ? -2.047 -2.15 5.043 1 75.31 89 SER A O 1
ATOM 731 N N . GLU A 1 90 ? -3.438 -0.735 6.102 1 71.69 90 GLU A N 1
ATOM 732 C CA . GLU A 1 90 ? -4.477 -1.747 6.25 1 71.69 90 GLU A CA 1
ATOM 733 C C . GLU A 1 90 ? -5.238 -1.949 4.941 1 71.69 90 GLU A C 1
ATOM 735 O O . GLU A 1 90 ? -5.629 -3.07 4.609 1 71.69 90 GLU A O 1
ATOM 740 N N . VAL A 1 91 ? -5.516 -0.842 4.359 1 69.81 91 VAL A N 1
ATOM 741 C CA . VAL A 1 91 ? -6.348 -0.905 3.162 1 69.81 91 VAL A CA 1
ATOM 742 C C . VAL A 1 91 ? -5.641 -1.726 2.086 1 69.81 91 VAL A C 1
ATOM 744 O O . VAL A 1 91 ? -6.266 -2.551 1.415 1 69.81 91 VAL A O 1
ATOM 747 N N . ILE A 1 92 ? -4.328 -1.439 1.996 1 66.25 92 ILE A N 1
ATOM 748 C CA . ILE A 1 92 ? -3.695 -2.25 0.962 1 66.25 92 ILE A CA 1
ATOM 749 C C . ILE A 1 92 ? -2.521 -3.023 1.561 1 66.25 92 ILE A C 1
ATOM 751 O O . ILE A 1 92 ? -1.462 -2.449 1.823 1 66.25 92 ILE A O 1
ATOM 755 N N . ASN A 1 93 ? -2.926 -3.971 2.303 1 81.5 93 ASN A N 1
ATOM 756 C CA . ASN A 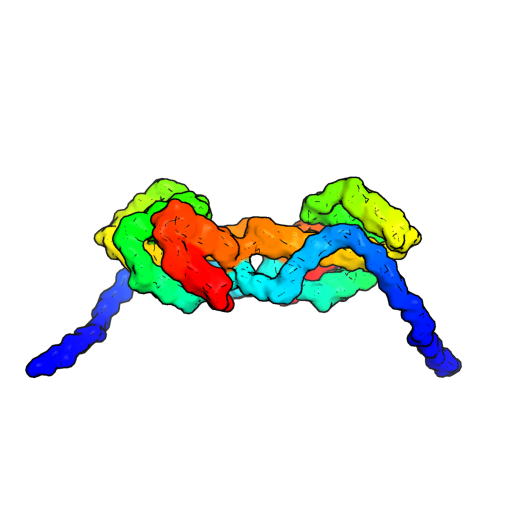1 93 ? -1.889 -4.922 2.682 1 81.5 93 ASN A CA 1
ATOM 757 C C . ASN A 1 93 ? -1.722 -6.02 1.631 1 81.5 93 ASN A C 1
ATOM 759 O O . ASN A 1 93 ? -2.438 -7.02 1.655 1 81.5 93 ASN A O 1
ATOM 763 N N . PRO A 1 94 ? -0.844 -5.684 0.715 1 87.56 94 PRO A N 1
ATOM 764 C CA . PRO A 1 94 ? -0.697 -6.625 -0.397 1 87.56 94 PRO A CA 1
ATOM 765 C C . PRO A 1 94 ? -0.427 -8.055 0.072 1 87.56 94 PRO A C 1
ATOM 767 O O . PRO A 1 94 ? -0.865 -9.008 -0.571 1 87.56 94 PRO A O 1
ATOM 770 N N . ARG A 1 95 ? 0.301 -8.172 1.103 1 91.19 95 ARG A N 1
ATOM 771 C CA . ARG A 1 95 ? 0.61 -9.5 1.621 1 91.19 95 ARG A CA 1
ATOM 772 C C . ARG A 1 95 ? -0.654 -10.211 2.088 1 91.19 95 ARG A C 1
ATOM 774 O O . ARG A 1 95 ? -0.866 -11.383 1.765 1 91.19 95 ARG A O 1
ATOM 781 N N . SER A 1 96 ? -1.416 -9.5 2.807 1 90.75 96 SER A N 1
ATOM 782 C CA . SER A 1 96 ? -2.684 -10.07 3.25 1 90.75 96 SER A CA 1
ATOM 783 C C . SER A 1 96 ? -3.605 -10.352 2.07 1 90.75 96 SER A C 1
ATOM 785 O O . SER A 1 96 ? -4.312 -11.367 2.059 1 90.75 96 SER A O 1
ATOM 787 N N . HIS A 1 97 ? -3.564 -9.477 1.143 1 91.62 97 HIS A N 1
ATOM 788 C CA . HIS A 1 97 ? -4.379 -9.656 -0.057 1 91.62 97 HIS A CA 1
ATOM 789 C C . HIS A 1 97 ? -3.965 -10.906 -0.823 1 91.62 97 HIS A C 1
ATOM 791 O O . HIS A 1 97 ? -4.812 -11.727 -1.187 1 91.62 97 HIS A O 1
ATOM 797 N N . LEU A 1 98 ? -2.746 -11.055 -0.99 1 95.44 98 LEU A N 1
ATOM 798 C CA . LEU A 1 98 ? -2.223 -12.234 -1.676 1 95.44 98 LEU A CA 1
ATOM 799 C C . LEU A 1 98 ? -2.537 -13.508 -0.892 1 95.44 98 LEU A C 1
ATOM 801 O O . LEU A 1 98 ? -2.975 -14.5 -1.468 1 95.44 98 LEU A O 1
ATOM 805 N N . ALA A 1 99 ? -2.348 -13.43 0.387 1 96 99 ALA A N 1
ATOM 806 C CA . ALA A 1 99 ? -2.619 -14.586 1.235 1 96 99 ALA A CA 1
ATOM 807 C C . ALA A 1 99 ? -4.082 -15.008 1.139 1 96 99 ALA A C 1
ATOM 809 O O . ALA A 1 99 ? -4.383 -16.188 0.954 1 96 99 ALA A O 1
ATOM 810 N N . LEU A 1 100 ? -4.855 -14.055 1.166 1 95.25 100 LEU A N 1
ATOM 811 C CA . LEU A 1 100 ? -6.285 -14.336 1.104 1 95.25 100 LEU A CA 1
ATOM 812 C C . LEU A 1 100 ? -6.668 -14.906 -0.259 1 95.25 100 LEU A C 1
ATOM 814 O O . LEU A 1 100 ? -7.504 -15.812 -0.348 1 95.25 100 LEU A O 1
ATOM 818 N N . ALA A 1 101 ? -6.125 -14.375 -1.319 1 97 101 ALA A N 1
ATOM 819 C CA . ALA A 1 101 ? -6.375 -14.898 -2.662 1 97 101 ALA A CA 1
ATOM 820 C C . ALA A 1 101 ? -5.922 -16.344 -2.777 1 97 101 ALA A C 1
ATOM 822 O O . ALA A 1 101 ? -6.633 -17.188 -3.342 1 97 101 ALA A O 1
ATOM 823 N N . LEU A 1 102 ? -4.809 -16.656 -2.193 1 98.25 102 LEU A N 1
ATOM 824 C CA . LEU A 1 102 ? -4.305 -18.031 -2.201 1 98.25 102 LEU A CA 1
ATOM 825 C C . LEU A 1 102 ? -5.242 -18.953 -1.439 1 98.25 102 LEU A C 1
ATOM 827 O O . LEU A 1 102 ? -5.523 -20.062 -1.893 1 98.25 102 LEU A O 1
ATOM 831 N N . SER A 1 103 ? -5.699 -18.5 -0.329 1 98.19 103 SER A N 1
ATOM 832 C CA . SER A 1 103 ? -6.656 -19.281 0.443 1 98.19 103 SER A CA 1
ATOM 833 C C . SER A 1 103 ? -7.945 -19.516 -0.339 1 98.19 103 SER A C 1
ATOM 835 O O . SER A 1 103 ? -8.508 -20.609 -0.312 1 98.19 103 SER A O 1
ATOM 837 N N . THR A 1 104 ? -8.367 -18.531 -1.027 1 97.56 104 THR A N 1
ATOM 838 C CA . THR A 1 104 ? -9.617 -18.578 -1.776 1 97.56 104 THR A CA 1
ATOM 839 C C . THR A 1 104 ? -9.539 -19.625 -2.887 1 97.56 104 THR A C 1
ATOM 841 O O . THR A 1 104 ? -10.539 -20.266 -3.211 1 97.56 104 THR A O 1
ATOM 844 N N . ILE A 1 105 ? -8.367 -19.734 -3.475 1 97.31 105 ILE A N 1
ATOM 845 C CA . ILE A 1 105 ? -8.25 -20.703 -4.566 1 97.31 105 ILE A CA 1
ATOM 846 C C . ILE A 1 105 ? -7.867 -22.062 -4.004 1 97.31 105 ILE A C 1
ATOM 848 O O . ILE A 1 105 ? -7.543 -22.984 -4.762 1 97.31 105 ILE A O 1
ATOM 852 N N . GLY A 1 106 ? -7.824 -22.125 -2.639 1 97.25 106 GLY A N 1
ATOM 853 C CA . GLY A 1 106 ? -7.645 -23.422 -1.987 1 97.25 106 GLY A CA 1
ATOM 854 C C . GLY A 1 106 ? -6.188 -23.766 -1.729 1 97.25 106 GLY A C 1
ATOM 855 O O . GLY A 1 106 ? -5.852 -24.922 -1.474 1 97.25 106 GLY A O 1
ATOM 856 N N . ARG A 1 107 ? -5.363 -22.828 -1.956 1 97.56 107 ARG A N 1
ATOM 857 C CA . ARG A 1 107 ? -3.945 -23.094 -1.726 1 97.56 107 ARG A CA 1
ATOM 858 C C . ARG A 1 107 ? -3.525 -22.625 -0.332 1 97.56 107 ARG A C 1
ATOM 860 O O . ARG A 1 107 ? -2.729 -21.703 -0.191 1 97.56 107 ARG A O 1
ATOM 867 N N . GLU A 1 108 ? -3.963 -23.406 0.682 1 97.56 108 GLU A N 1
ATOM 868 C CA . GLU A 1 108 ? -3.684 -23.125 2.086 1 97.56 108 GLU A CA 1
ATOM 869 C C . GLU A 1 108 ? -2.195 -23.266 2.393 1 97.56 108 GLU A C 1
ATOM 871 O O . GLU A 1 108 ? -1.673 -22.578 3.275 1 97.56 108 GLU A O 1
ATOM 876 N N . ASP A 1 109 ? -1.601 -24.156 1.604 1 97.31 109 ASP A N 1
ATOM 877 C CA . ASP A 1 109 ? -0.161 -24.312 1.78 1 97.31 109 ASP A CA 1
ATOM 878 C C . ASP A 1 109 ? 0.581 -23.016 1.467 1 97.31 109 ASP A C 1
ATOM 880 O O . ASP A 1 109 ? 1.455 -22.594 2.227 1 97.31 109 ASP A O 1
ATOM 884 N N . LEU A 1 110 ? 0.212 -22.453 0.35 1 97.69 110 LEU A N 1
ATOM 885 C CA . LEU A 1 110 ? 0.864 -21.203 -0.052 1 97.69 110 LEU A CA 1
ATOM 886 C C . LEU A 1 110 ? 0.394 -20.047 0.812 1 97.69 110 LEU A C 1
ATOM 888 O O . LEU A 1 110 ? 1.169 -19.125 1.106 1 97.69 110 LEU A O 1
ATOM 892 N N . TYR A 1 111 ? -0.875 -20.031 1.266 1 97.5 111 TYR A N 1
ATOM 893 C CA . TYR A 1 111 ? -1.364 -19.062 2.248 1 97.5 111 TYR A CA 1
ATOM 894 C C . TYR A 1 111 ? -0.47 -19.047 3.482 1 97.5 111 TYR A C 1
ATOM 896 O O . TYR A 1 111 ? -0.013 -17.984 3.906 1 97.5 111 TYR A O 1
ATOM 904 N N . GLY A 1 112 ? -0.235 -20.25 3.994 1 96.12 112 GLY A N 1
ATOM 905 C CA . GLY A 1 112 ? 0.628 -20.375 5.156 1 96.12 112 GLY A CA 1
ATOM 906 C C . GLY A 1 112 ? 2.027 -19.844 4.922 1 96.12 112 GLY A C 1
ATOM 907 O O . GLY A 1 112 ? 2.596 -19.172 5.789 1 96.12 112 GLY A O 1
ATOM 908 N N . LYS A 1 113 ? 2.549 -20.141 3.789 1 95.19 113 LYS A N 1
ATOM 909 C CA . LYS A 1 113 ? 3.893 -19.703 3.438 1 95.19 113 LYS A CA 1
ATOM 910 C C . LYS A 1 113 ? 3.98 -18.172 3.426 1 95.19 113 LYS A C 1
ATOM 912 O O . LYS A 1 113 ? 4.949 -17.594 3.926 1 95.19 113 LYS A O 1
ATOM 917 N N . ILE A 1 114 ? 2.977 -17.531 2.84 1 94.81 114 ILE A N 1
ATOM 918 C CA . ILE A 1 114 ? 2.934 -16.078 2.734 1 94.81 114 ILE A CA 1
ATOM 919 C C . ILE A 1 114 ? 2.764 -15.469 4.125 1 94.81 114 ILE A C 1
ATOM 921 O O . ILE A 1 114 ? 3.393 -14.453 4.445 1 94.81 114 ILE A O 1
ATOM 925 N N . LYS A 1 115 ? 1.979 -16.094 4.973 1 92.25 115 LYS A N 1
ATOM 926 C CA . LYS A 1 115 ? 1.658 -15.531 6.277 1 92.25 115 LYS A CA 1
ATOM 927 C C . LYS A 1 115 ? 2.783 -15.781 7.277 1 92.25 115 LYS A C 1
ATOM 929 O O . LYS A 1 115 ? 2.957 -15.023 8.234 1 92.25 115 LYS A O 1
ATOM 934 N N . ARG A 1 116 ? 3.578 -16.828 7.035 1 86.38 116 ARG A N 1
ATOM 935 C CA . ARG A 1 116 ? 4.66 -17.188 7.949 1 86.38 116 ARG A CA 1
ATOM 936 C C . ARG A 1 116 ? 5.879 -16.297 7.73 1 86.38 116 ARG A C 1
ATOM 938 O O . ARG A 1 116 ? 6.664 -16.078 8.656 1 86.38 116 ARG A O 1
ATOM 945 N N . ASN A 1 117 ? 6.102 -15.938 6.57 1 75.81 117 ASN A N 1
ATOM 946 C CA . ASN A 1 117 ? 7.246 -15.078 6.277 1 75.81 117 ASN A CA 1
ATOM 947 C C . ASN A 1 117 ? 7.004 -13.641 6.742 1 75.81 117 ASN A C 1
ATOM 949 O O . ASN A 1 117 ? 7.957 -12.891 6.969 1 75.81 117 ASN A O 1
ATOM 953 N N . MET B 1 1 ? 20.188 35.906 32 1 24.12 1 MET B N 1
ATOM 954 C CA . MET B 1 1 ? 19.703 35.812 30.641 1 24.12 1 MET B CA 1
ATOM 955 C C . MET B 1 1 ? 19.328 34.375 30.297 1 24.12 1 MET B C 1
ATOM 957 O O . MET B 1 1 ? 20.203 33.531 30.141 1 24.12 1 MET B O 1
ATOM 961 N N . GLY B 1 2 ? 18.406 33.688 30.984 1 25.44 2 GLY B N 1
ATOM 962 C CA . GLY B 1 2 ? 18.125 32.406 31.594 1 25.44 2 GLY B CA 1
ATOM 963 C C . GLY B 1 2 ? 17.625 31.375 30.609 1 25.44 2 GLY B C 1
ATOM 964 O O . GLY B 1 2 ? 16.797 31.672 29.75 1 25.44 2 GLY B O 1
ATOM 965 N N . TYR B 1 3 ? 18.406 30.328 30.328 1 26.62 3 TYR B N 1
ATOM 966 C CA . TYR B 1 3 ? 18.266 29.188 29.438 1 26.62 3 TYR B CA 1
ATOM 967 C C . TYR B 1 3 ? 16.969 28.438 29.734 1 26.62 3 TYR B C 1
ATOM 969 O O . TYR B 1 3 ? 16.672 28.141 30.891 1 26.62 3 TYR B O 1
ATOM 977 N N . TYR B 1 4 ? 15.836 28.75 29.094 1 29.11 4 TYR B N 1
ATOM 978 C CA . TYR B 1 4 ? 14.531 28.141 29.344 1 29.11 4 TYR B CA 1
ATOM 979 C C . TYR B 1 4 ? 14.633 26.625 29.375 1 29.11 4 TYR B C 1
ATOM 981 O O . TYR B 1 4 ? 15.164 26.016 28.438 1 29.11 4 TYR B O 1
ATOM 989 N N . SER B 1 5 ? 14.836 26 30.453 1 24.64 5 SER B N 1
ATOM 990 C CA . SER B 1 5 ? 14.82 24.578 30.797 1 24.64 5 SER B CA 1
ATOM 991 C C . SER B 1 5 ? 13.547 23.906 30.297 1 24.64 5 SER B C 1
ATOM 993 O O . SER B 1 5 ? 12.445 24.312 30.656 1 24.64 5 SER B O 1
ATOM 995 N N . MET B 1 6 ? 13.453 23.5 29.062 1 26.27 6 MET B N 1
ATOM 996 C CA . MET B 1 6 ? 12.383 22.719 28.438 1 26.27 6 MET B CA 1
ATOM 997 C C . MET B 1 6 ? 11.938 21.578 29.359 1 26.27 6 MET B C 1
ATOM 999 O O . MET B 1 6 ? 12.633 20.562 29.484 1 26.27 6 MET B O 1
ATOM 1003 N N . ASP B 1 7 ? 11.555 21.781 30.609 1 26.33 7 ASP B N 1
ATOM 1004 C CA . ASP B 1 7 ? 11.219 20.859 31.688 1 26.33 7 ASP B CA 1
ATOM 1005 C C . ASP B 1 7 ? 10.289 19.75 31.188 1 26.33 7 ASP B C 1
ATOM 1007 O O . ASP B 1 7 ? 9.695 19.859 30.125 1 26.33 7 ASP B O 1
ATOM 1011 N N . ARG B 1 8 ? 9.906 18.781 32.219 1 26.8 8 ARG B N 1
ATOM 1012 C CA . ARG B 1 8 ? 9.359 17.438 32.406 1 26.8 8 ARG B CA 1
ATOM 1013 C C . ARG B 1 8 ? 7.902 17.359 31.969 1 26.8 8 ARG B C 1
ATOM 1015 O O . ARG B 1 8 ? 7.012 17.828 32.688 1 26.8 8 ARG B O 1
ATOM 1022 N N . HIS B 1 9 ? 7.383 17.875 30.875 1 26.06 9 HIS B N 1
ATOM 1023 C CA . HIS B 1 9 ? 6 17.812 30.406 1 26.06 9 HIS B CA 1
ATOM 1024 C C . HIS B 1 9 ? 5.34 16.5 30.812 1 26.06 9 HIS B C 1
ATOM 1026 O O . HIS B 1 9 ? 5.984 15.453 30.812 1 26.06 9 HIS B O 1
ATOM 1032 N N . GLU B 1 10 ? 4.371 16.438 31.625 1 28.05 10 GLU B N 1
ATOM 1033 C CA . GLU B 1 10 ? 3.449 15.453 32.188 1 28.05 10 GLU B CA 1
ATOM 1034 C C . GLU B 1 10 ? 2.934 14.5 31.125 1 28.05 10 GLU B C 1
ATOM 1036 O O . GLU B 1 10 ? 2.758 14.891 29.969 1 28.05 10 GLU B O 1
ATOM 1041 N N . SER B 1 11 ? 3.105 13.18 31.281 1 28.69 11 SER B N 1
ATOM 1042 C CA . SER B 1 11 ? 2.754 11.93 30.609 1 28.69 11 SER B CA 1
ATOM 1043 C C . SER B 1 11 ? 1.27 11.883 30.266 1 28.69 11 SER B C 1
ATOM 1045 O O . SER B 1 11 ? 0.424 11.766 31.156 1 28.69 11 SER B O 1
ATOM 1047 N N . TYR B 1 12 ? 0.74 12.906 29.719 1 29.81 12 TYR B N 1
ATOM 1048 C CA . TYR B 1 12 ? -0.664 12.805 29.328 1 29.81 12 TYR B CA 1
ATOM 1049 C C . TYR B 1 12 ? -1.047 11.352 29.062 1 29.81 12 TYR B C 1
ATOM 1051 O O . TYR B 1 12 ? -0.296 10.617 28.406 1 29.81 12 TYR B O 1
ATOM 1059 N N . SER B 1 13 ? -1.654 10.672 29.922 1 28.22 13 SER B N 1
ATOM 1060 C CA . SER B 1 13 ? -2.43 9.438 29.891 1 28.22 13 SER B CA 1
ATOM 1061 C C . SER B 1 13 ? -3.328 9.391 28.656 1 28.22 13 SER B C 1
ATOM 1063 O O . SER B 1 13 ? -4.285 10.156 28.547 1 28.22 13 SER B O 1
ATOM 1065 N N . VAL B 1 14 ? -2.875 9.508 27.484 1 31.69 14 VAL B N 1
ATOM 1066 C CA . VAL B 1 14 ? -3.518 9.141 26.234 1 31.69 14 VAL B CA 1
ATOM 1067 C C . VAL B 1 14 ? -4.594 8.086 26.484 1 31.69 14 VAL B C 1
ATOM 1069 O O . VAL B 1 14 ? -4.297 6.98 26.938 1 31.69 14 VAL B O 1
ATOM 1072 N N . ARG B 1 15 ? -5.641 8.344 27.234 1 28.55 15 ARG B N 1
ATOM 1073 C CA . ARG B 1 15 ? -6.816 7.488 27.328 1 28.55 15 ARG B CA 1
ATOM 1074 C C . ARG B 1 15 ? -6.859 6.504 26.156 1 28.55 15 ARG B C 1
ATOM 1076 O O . ARG B 1 15 ? -6.41 6.816 25.062 1 28.55 15 ARG B O 1
ATOM 1083 N N . ASP B 1 16 ? -7.207 5.062 26.266 1 29.8 16 ASP B N 1
ATOM 1084 C CA . ASP B 1 16 ? -7.34 3.689 25.781 1 29.8 16 ASP B CA 1
ATOM 1085 C C . ASP B 1 16 ? -8.188 3.631 24.516 1 29.8 16 ASP B C 1
ATOM 1087 O O . ASP B 1 16 ? -9.398 3.426 24.578 1 29.8 16 ASP B O 1
ATOM 1091 N N . SER B 1 17 ? -8.672 4.602 23.953 1 33.06 17 SER B N 1
ATOM 1092 C CA . SER B 1 17 ? -9.43 4.254 22.75 1 33.06 17 SER B CA 1
ATOM 1093 C C . SER B 1 17 ? -8.914 2.961 22.125 1 33.06 17 SER B C 1
ATOM 1095 O O . SER B 1 17 ? -7.707 2.777 21.969 1 33.06 17 SER B O 1
ATOM 1097 N N . SER B 1 18 ? -9.719 1.866 22.156 1 31.8 18 SER B N 1
ATOM 1098 C CA . SER B 1 18 ? -9.344 0.479 21.906 1 31.8 18 SER B CA 1
ATOM 1099 C C . SER B 1 18 ? -8.398 0.371 20.703 1 31.8 18 SER B C 1
ATOM 1101 O O . SER B 1 18 ? -8.812 0.554 19.562 1 31.8 18 SER B O 1
ATOM 1103 N N . PHE B 1 19 ? -7.449 1.049 20.578 1 32 19 PHE B N 1
ATOM 1104 C CA . PHE B 1 19 ? -6.23 0.702 19.859 1 32 19 PHE B CA 1
ATOM 1105 C C . PHE B 1 19 ? -6.113 -0.808 19.688 1 32 19 PHE B C 1
ATOM 1107 O O . PHE B 1 19 ? -5.871 -1.531 20.656 1 32 19 PHE B O 1
ATOM 1114 N N . VAL B 1 20 ? -7.195 -1.339 19.172 1 34.03 20 VAL B N 1
ATOM 1115 C CA . VAL B 1 20 ? -6.918 -2.729 18.812 1 34.03 20 VAL B CA 1
ATOM 1116 C C . VAL B 1 20 ? -5.422 -2.908 18.562 1 34.03 20 VAL B C 1
ATOM 1118 O O . VAL B 1 20 ? -4.809 -2.111 17.859 1 34.03 20 VAL B O 1
ATOM 1121 N N . PRO B 1 21 ? -4.719 -3.256 19.531 1 33.69 21 PRO B N 1
ATOM 1122 C CA . PRO B 1 21 ? -3.307 -3.609 19.359 1 33.69 21 PRO B CA 1
ATOM 1123 C C . PRO B 1 21 ? -2.975 -4.023 17.938 1 33.69 21 PRO B C 1
ATOM 1125 O O . PRO B 1 21 ? -3.613 -4.926 17.391 1 33.69 21 PRO B O 1
ATOM 1128 N N . VAL B 1 22 ? -2.951 -3.014 17.031 1 35.66 22 VAL B N 1
ATOM 1129 C CA . VAL B 1 22 ? -2.328 -3.52 15.805 1 35.66 22 VAL B CA 1
ATOM 1130 C C . VAL B 1 22 ? -1.323 -4.613 16.156 1 35.66 22 VAL B C 1
ATOM 1132 O O . VAL B 1 22 ? -0.486 -4.438 17.047 1 35.66 22 VAL B O 1
ATOM 1135 N N . SER B 1 23 ? -1.63 -5.633 16.422 1 37.88 23 SER B N 1
ATOM 1136 C CA . SER B 1 23 ? -0.605 -6.66 16.562 1 37.88 23 SER B CA 1
ATOM 1137 C C . SER B 1 23 ? 0.748 -6.164 16.062 1 37.88 23 SER B C 1
ATOM 1139 O O . SER B 1 23 ? 0.866 -5.715 14.922 1 37.88 23 SER B O 1
ATOM 1141 N N . THR B 1 24 ? 1.57 -5.262 16.906 1 41.94 24 THR B N 1
ATOM 1142 C CA . THR B 1 24 ? 2.904 -4.68 16.828 1 41.94 24 THR B CA 1
ATOM 1143 C C . THR B 1 24 ? 3.77 -5.441 15.828 1 41.94 24 THR B C 1
ATOM 1145 O O . THR B 1 24 ? 4.918 -5.062 15.578 1 41.94 24 THR B O 1
ATOM 1148 N N . ARG B 1 25 ? 3.588 -6.57 15.82 1 45.94 25 ARG B N 1
ATOM 1149 C CA . ARG B 1 25 ? 4.535 -7.191 14.898 1 45.94 25 ARG B CA 1
ATOM 1150 C C . ARG B 1 25 ? 4.355 -6.652 13.484 1 45.94 25 ARG B C 1
ATOM 1152 O O . ARG B 1 25 ? 3.266 -6.742 12.914 1 45.94 25 ARG B O 1
ATOM 1159 N N . PRO B 1 26 ? 5.023 -5.508 13.281 1 51.41 26 PRO B N 1
ATOM 1160 C CA . PRO B 1 26 ? 4.883 -4.945 11.938 1 51.4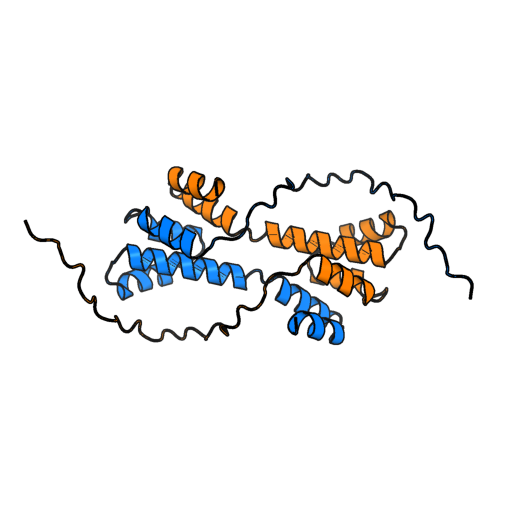1 26 PRO B CA 1
ATOM 1161 C C . PRO B 1 26 ? 4.594 -6.008 10.883 1 51.41 26 PRO B C 1
ATOM 1163 O O . PRO B 1 26 ? 5.34 -6.984 10.766 1 51.41 26 PRO B O 1
ATOM 1166 N N . GLU B 1 27 ? 3.305 -6.352 10.789 1 61.44 27 GLU B N 1
ATOM 1167 C CA . GLU B 1 27 ? 3.064 -7.312 9.719 1 61.44 27 GLU B CA 1
ATOM 1168 C C . GLU B 1 27 ? 3.641 -6.82 8.391 1 61.44 27 GLU B C 1
ATOM 1170 O O . GLU B 1 27 ? 3.479 -5.648 8.039 1 61.44 27 GLU B O 1
ATOM 1175 N N . ARG B 1 28 ? 4.617 -7.625 8.062 1 75.31 28 ARG B N 1
ATOM 1176 C CA . ARG B 1 28 ? 5.191 -7.336 6.754 1 75.31 28 ARG B CA 1
ATOM 1177 C C . ARG B 1 28 ? 4.098 -7.137 5.707 1 75.31 28 ARG B C 1
ATOM 1179 O O . ARG B 1 28 ? 3.148 -7.918 5.641 1 75.31 28 ARG B O 1
ATOM 1186 N N . SER B 1 29 ? 3.951 -6.051 5.113 1 81.94 29 SER B N 1
ATOM 1187 C CA . SER B 1 29 ? 2.936 -5.781 4.102 1 81.94 29 SER B CA 1
ATOM 1188 C C . SER B 1 29 ? 3.502 -5.945 2.693 1 81.94 29 SER B C 1
ATOM 1190 O O . SER B 1 29 ? 2.748 -6.066 1.726 1 81.94 29 SER B O 1
ATOM 1192 N N . GLU B 1 30 ? 4.77 -6.09 2.707 1 82.31 30 GLU B N 1
ATOM 1193 C CA . GLU B 1 30 ? 5.41 -6.121 1.397 1 82.31 30 GLU B CA 1
ATOM 1194 C C . GLU B 1 30 ? 5.562 -7.551 0.888 1 82.31 30 GLU B C 1
ATOM 1196 O O . GLU B 1 30 ? 5.875 -8.461 1.659 1 82.31 30 GLU B O 1
ATOM 1201 N N . VAL B 1 31 ? 5.332 -7.699 -0.316 1 89.75 31 VAL B N 1
ATOM 1202 C CA . VAL B 1 31 ? 5.676 -8.922 -1.031 1 89.75 31 VAL B CA 1
ATOM 1203 C C . VAL B 1 31 ? 6.836 -8.648 -1.986 1 89.75 31 VAL B C 1
ATOM 1205 O O . VAL B 1 31 ? 6.711 -7.848 -2.912 1 89.75 31 VAL B O 1
ATOM 1208 N N . THR B 1 32 ? 7.938 -9.258 -1.709 1 90.12 32 THR B N 1
ATOM 1209 C CA . THR B 1 32 ? 9.125 -8.992 -2.521 1 90.12 32 THR B CA 1
ATOM 1210 C C . THR B 1 32 ? 9.062 -9.773 -3.834 1 90.12 32 THR B C 1
ATOM 1212 O O . THR B 1 32 ? 8.273 -10.711 -3.965 1 90.12 32 THR B O 1
ATOM 1215 N N . GLU B 1 33 ? 9.891 -9.367 -4.805 1 89.19 33 GLU B N 1
ATOM 1216 C CA . GLU B 1 33 ? 9.961 -10.094 -6.07 1 89.19 33 GLU B CA 1
ATOM 1217 C C . GLU B 1 33 ? 10.5 -11.508 -5.871 1 89.19 33 GLU B C 1
ATOM 1219 O O . GLU B 1 33 ? 10.094 -12.43 -6.574 1 89.19 33 GLU B O 1
ATOM 1224 N N . LEU B 1 34 ? 11.438 -11.68 -4.98 1 93.19 34 LEU B N 1
ATOM 1225 C CA . LEU B 1 34 ? 11.961 -13.008 -4.668 1 93.19 34 LEU B CA 1
ATOM 1226 C C . LEU B 1 34 ? 10.859 -13.914 -4.133 1 93.19 34 LEU B C 1
ATOM 1228 O O . LEU B 1 34 ? 10.773 -15.086 -4.512 1 93.19 34 LEU B O 1
ATOM 1232 N N . GLU B 1 35 ? 9.992 -13.438 -3.303 1 94.25 35 GLU B N 1
ATOM 1233 C CA . GLU B 1 35 ? 8.875 -14.211 -2.771 1 94.25 35 GLU B CA 1
ATOM 1234 C C . GLU B 1 35 ? 7.895 -14.586 -3.875 1 94.25 35 GLU B C 1
ATOM 1236 O O . GLU B 1 35 ? 7.336 -15.688 -3.869 1 94.25 35 GLU B O 1
ATOM 1241 N N . ILE B 1 36 ? 7.758 -13.695 -4.84 1 95.94 36 ILE B N 1
ATOM 1242 C CA . ILE B 1 36 ? 6.895 -13.961 -5.984 1 95.94 36 ILE B CA 1
ATOM 1243 C C . ILE B 1 36 ? 7.48 -15.102 -6.816 1 95.94 36 ILE B C 1
ATOM 1245 O O . ILE B 1 36 ? 6.766 -16.016 -7.211 1 95.94 36 ILE B O 1
ATOM 1249 N N . LYS B 1 37 ? 8.742 -15.031 -7.059 1 95.44 37 LYS B N 1
ATOM 1250 C CA . LYS B 1 37 ? 9.406 -16.078 -7.82 1 95.44 37 LYS B CA 1
ATOM 1251 C C . LYS B 1 37 ? 9.266 -17.438 -7.129 1 95.44 37 LYS B C 1
ATOM 1253 O O . LYS B 1 37 ? 9.016 -18.453 -7.785 1 95.44 37 LYS B O 1
ATOM 1258 N N . GLU B 1 38 ? 9.469 -17.406 -5.855 1 96.12 38 GLU B N 1
ATOM 1259 C CA . GLU B 1 38 ? 9.312 -18.641 -5.086 1 96.12 38 GLU B CA 1
ATOM 1260 C C . GLU B 1 38 ? 7.879 -19.156 -5.164 1 96.12 38 GLU B C 1
ATOM 1262 O O . GLU B 1 38 ? 7.656 -20.359 -5.289 1 96.12 38 GLU B O 1
ATOM 1267 N N . LEU B 1 39 ? 6.984 -18.328 -5.062 1 97.5 39 LEU B N 1
ATOM 1268 C CA . LEU B 1 39 ? 5.57 -18.688 -5.148 1 97.5 39 LEU B CA 1
ATOM 1269 C C . LEU B 1 39 ? 5.246 -19.297 -6.512 1 97.5 39 LEU B C 1
ATOM 1271 O O . LEU B 1 39 ? 4.551 -20.312 -6.59 1 97.5 39 LEU B O 1
ATOM 1275 N N . VAL B 1 40 ? 5.715 -18.688 -7.547 1 97.38 40 VAL B N 1
ATOM 1276 C CA . VAL B 1 40 ? 5.461 -19.125 -8.922 1 97.38 40 VAL B CA 1
ATOM 1277 C C . VAL B 1 40 ? 5.941 -20.562 -9.109 1 97.38 40 VAL B C 1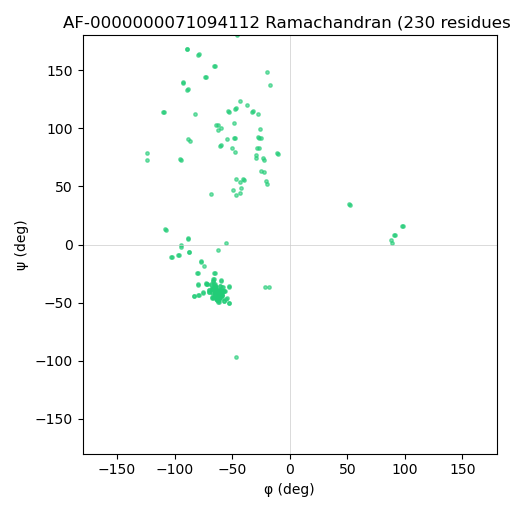
ATOM 1279 O O . VAL B 1 40 ? 5.293 -21.344 -9.797 1 97.38 40 VAL B O 1
ATOM 1282 N N . GLU B 1 41 ? 7.004 -20.875 -8.484 1 96.69 41 GLU B N 1
ATOM 1283 C CA . GLU B 1 41 ? 7.566 -22.219 -8.609 1 96.69 41 GLU B CA 1
ATOM 1284 C C . GLU B 1 41 ? 6.629 -23.266 -8.016 1 96.69 41 GLU B C 1
ATOM 1286 O O . GLU B 1 41 ? 6.66 -24.422 -8.414 1 96.69 41 GLU B O 1
ATOM 1291 N N . GLU B 1 42 ? 5.816 -22.859 -7.129 1 96.81 42 GLU B N 1
ATOM 1292 C CA . GLU B 1 42 ? 4.98 -23.812 -6.406 1 96.81 42 GLU B CA 1
ATOM 1293 C C . GLU B 1 42 ? 3.553 -23.812 -6.945 1 96.81 42 GLU B C 1
ATOM 1295 O O . GLU B 1 42 ? 2.766 -24.719 -6.629 1 96.81 42 GLU B O 1
ATOM 1300 N N . LEU B 1 43 ? 3.244 -22.906 -7.742 1 97 43 LEU B N 1
ATOM 1301 C CA . LEU B 1 43 ? 1.892 -22.828 -8.281 1 97 43 LEU B CA 1
ATOM 1302 C C . LEU B 1 43 ? 1.646 -23.922 -9.312 1 97 43 LEU B C 1
ATOM 1304 O O . LEU B 1 43 ? 2.545 -24.281 -10.078 1 97 43 LEU B O 1
ATOM 1308 N N . ARG B 1 44 ? 0.493 -24.391 -9.297 1 95.81 44 ARG B N 1
ATOM 1309 C CA . ARG B 1 44 ? 0.073 -25.375 -10.281 1 95.81 44 ARG B CA 1
ATOM 1310 C C . ARG B 1 44 ? -0.506 -24.703 -11.523 1 95.81 44 ARG B C 1
ATOM 1312 O O . ARG B 1 44 ? -0.764 -23.5 -11.516 1 95.81 44 ARG B O 1
ATOM 1319 N N . GLU B 1 45 ? -0.668 -25.438 -12.484 1 95.06 45 GLU B N 1
ATOM 1320 C CA . GLU B 1 45 ? -1.163 -24.953 -13.766 1 95.06 45 GLU B CA 1
ATOM 1321 C C . GLU B 1 45 ? -2.545 -24.328 -13.625 1 95.06 45 GLU B C 1
ATOM 1323 O O . GLU B 1 45 ? -2.861 -23.344 -14.305 1 95.06 45 GLU B O 1
ATOM 1328 N N . THR B 1 46 ? -3.309 -24.828 -12.688 1 94.44 46 THR B N 1
ATOM 1329 C CA . THR B 1 46 ? -4.676 -24.344 -12.531 1 94.44 46 THR B CA 1
ATOM 1330 C C . THR B 1 46 ? -4.719 -23.125 -11.625 1 94.44 46 THR B C 1
ATOM 1332 O O . THR B 1 46 ? -5.742 -22.438 -11.539 1 94.44 46 THR B O 1
ATOM 1335 N N . ASP B 1 47 ? -3.646 -22.812 -11.062 1 97.62 47 ASP B N 1
ATOM 1336 C CA . ASP B 1 47 ? -3.664 -21.828 -9.977 1 97.62 47 ASP B CA 1
ATOM 1337 C C . ASP B 1 47 ? -3.648 -20.406 -10.523 1 97.62 47 ASP B C 1
ATOM 1339 O O . ASP B 1 47 ? -4.426 -19.562 -10.078 1 97.62 47 ASP B O 1
ATOM 1343 N N . TRP B 1 48 ? -2.818 -20.078 -11.523 1 97.19 48 TRP B N 1
ATOM 1344 C CA . TRP B 1 48 ? -2.41 -18.703 -11.797 1 97.19 48 TRP B CA 1
ATOM 1345 C C . TRP B 1 48 ? -3.586 -17.875 -12.305 1 97.19 48 TRP B C 1
ATOM 1347 O O . TRP B 1 48 ? -3.742 -16.719 -11.93 1 97.19 48 TRP B O 1
ATOM 1357 N N . MET B 1 49 ? -4.422 -18.5 -13.031 1 95.81 49 MET B N 1
ATOM 1358 C CA . MET B 1 49 ? -5.527 -17.734 -13.602 1 95.81 49 MET B CA 1
ATOM 1359 C C . MET B 1 49 ? -6.57 -17.422 -12.539 1 95.81 49 MET B C 1
ATOM 1361 O O . MET B 1 49 ? -7.066 -16.297 -12.469 1 95.81 49 MET B O 1
ATOM 1365 N N . ARG B 1 50 ? -6.906 -18.359 -11.648 1 97 50 ARG B N 1
ATOM 1366 C CA . ARG B 1 50 ? -7.828 -18.156 -10.531 1 97 50 ARG B CA 1
ATOM 1367 C C . ARG B 1 50 ? -7.27 -17.125 -9.547 1 97 50 ARG B C 1
ATOM 1369 O O . ARG B 1 50 ? -8 -16.266 -9.062 1 97 50 ARG B O 1
ATOM 1376 N N . LEU B 1 51 ? -6 -17.234 -9.328 1 97.94 51 LEU B N 1
ATOM 1377 C CA . LEU B 1 51 ? -5.316 -16.297 -8.453 1 97.94 51 LEU B CA 1
ATOM 1378 C C . LEU B 1 51 ? -5.383 -14.875 -9.008 1 97.94 51 LEU B C 1
ATOM 1380 O O . LEU B 1 51 ? -5.766 -13.945 -8.297 1 97.94 51 LEU B O 1
ATOM 1384 N N . GLY B 1 52 ? -5.078 -14.688 -10.281 1 97.25 52 GLY B N 1
ATOM 1385 C CA . GLY B 1 52 ? -5.156 -13.383 -10.93 1 97.25 52 GLY B CA 1
ATOM 1386 C C . GLY B 1 52 ? -6.531 -12.75 -10.828 1 97.25 52 GLY B C 1
ATOM 1387 O O . GLY B 1 52 ? -6.656 -11.57 -10.516 1 97.25 52 GLY B O 1
ATOM 1388 N N . SER B 1 53 ? -7.5 -13.578 -10.984 1 96.06 53 SER B N 1
ATOM 1389 C CA . SER B 1 53 ? -8.875 -13.094 -10.906 1 96.06 53 SER B CA 1
ATOM 1390 C C . SER B 1 53 ? -9.203 -12.57 -9.508 1 96.06 53 SER B C 1
ATOM 1392 O O . SER B 1 53 ? -9.797 -11.5 -9.367 1 96.06 53 SER B O 1
ATOM 1394 N N . HIS B 1 54 ? -8.758 -13.266 -8.492 1 95 54 HIS B N 1
ATOM 1395 C CA . HIS B 1 54 ? -9.047 -12.867 -7.117 1 95 54 HIS B CA 1
ATOM 1396 C C . HIS B 1 54 ? -8.172 -11.695 -6.688 1 95 54 HIS B C 1
ATOM 1398 O O . HIS B 1 54 ? -8.477 -11.016 -5.703 1 95 54 HIS B O 1
ATOM 1404 N N . LEU B 1 55 ? -7.152 -11.508 -7.52 1 94.25 55 LEU B N 1
ATOM 1405 C CA . LEU B 1 55 ? -6.277 -10.375 -7.238 1 94.25 55 LEU B CA 1
ATOM 1406 C C . LEU B 1 55 ? -6.711 -9.148 -8.031 1 94.25 55 LEU B C 1
ATOM 1408 O O . LEU B 1 55 ? -6.055 -8.102 -7.965 1 94.25 55 LEU B O 1
ATOM 1412 N N . GLY B 1 56 ? -7.699 -9.328 -8.766 1 91.5 56 GLY B N 1
ATOM 1413 C CA . GLY B 1 56 ? -8.312 -8.172 -9.406 1 91.5 56 GLY B CA 1
ATOM 1414 C C . GLY B 1 56 ? -7.848 -7.965 -10.836 1 91.5 56 GLY B C 1
ATOM 1415 O O . GLY B 1 56 ? -8.031 -6.887 -11.398 1 91.5 56 GLY B O 1
ATOM 1416 N N . ILE B 1 57 ? -7.262 -8.914 -11.438 1 91.75 57 ILE B N 1
ATOM 1417 C CA . ILE B 1 57 ? -6.824 -8.812 -12.82 1 91.75 57 ILE B CA 1
ATOM 1418 C C . ILE B 1 57 ? -7.957 -9.258 -13.75 1 91.75 57 ILE B C 1
ATOM 1420 O O . ILE B 1 57 ? -8.609 -10.273 -13.508 1 91.75 57 ILE B O 1
ATOM 1424 N N . SER B 1 58 ? -8.148 -8.469 -14.711 1 91.75 58 SER B N 1
ATOM 1425 C CA . SER B 1 58 ? -9.266 -8.742 -15.609 1 91.75 58 SER B CA 1
ATOM 1426 C C . SER B 1 58 ? -9.062 -10.039 -16.375 1 91.75 58 SER B C 1
ATOM 1428 O O . SER B 1 58 ? -7.926 -10.406 -16.703 1 91.75 58 SER B O 1
ATOM 1430 N N . THR B 1 59 ? -10.148 -10.641 -16.766 1 93.88 59 THR B N 1
ATOM 1431 C CA . THR B 1 59 ? -10.125 -11.891 -17.516 1 93.88 59 THR B CA 1
ATOM 1432 C C . THR B 1 59 ? -9.484 -11.688 -18.875 1 93.88 59 THR B C 1
ATOM 1434 O O . THR B 1 59 ? -8.789 -12.578 -19.391 1 93.88 59 THR B O 1
ATOM 1437 N N . SER B 1 60 ? -9.727 -10.586 -19.406 1 94.81 60 SER B N 1
ATOM 1438 C CA . SER B 1 60 ? -9.148 -10.281 -20.719 1 94.81 60 SER B CA 1
ATOM 1439 C C . SER B 1 60 ? -7.625 -10.211 -20.641 1 94.81 60 SER B C 1
ATOM 1441 O O . SER B 1 60 ? -6.934 -10.719 -21.531 1 94.81 60 SER B O 1
ATOM 1443 N N . ARG B 1 61 ? -7.133 -9.586 -19.562 1 92.06 61 ARG B N 1
ATOM 1444 C CA . ARG B 1 61 ? -5.691 -9.477 -19.375 1 92.06 61 ARG B CA 1
ATOM 1445 C C . ARG B 1 61 ? -5.066 -10.844 -19.109 1 92.06 61 ARG B C 1
ATOM 1447 O O . ARG B 1 61 ? -3.996 -11.156 -19.641 1 92.06 61 ARG B O 1
ATOM 1454 N N . LEU B 1 62 ? -5.715 -11.672 -18.391 1 95.44 62 LEU B N 1
ATOM 1455 C CA . LEU B 1 62 ? -5.246 -13.023 -18.125 1 95.44 62 LEU B CA 1
ATOM 1456 C C . LEU B 1 62 ? -5.18 -13.844 -19.406 1 95.44 62 LEU B C 1
ATOM 1458 O O . LEU B 1 62 ? -4.191 -14.539 -19.656 1 95.44 62 LEU B O 1
ATOM 1462 N N . ALA B 1 63 ? -6.207 -13.742 -20.203 1 95.38 63 ALA B N 1
ATOM 1463 C CA . ALA B 1 63 ? -6.23 -14.438 -21.484 1 95.38 63 ALA B CA 1
ATOM 1464 C C . ALA B 1 63 ? -5.098 -13.961 -22.391 1 95.38 63 ALA B C 1
ATOM 1466 O O . ALA B 1 63 ? -4.484 -14.758 -23.094 1 95.38 63 ALA B O 1
ATOM 1467 N N . ALA B 1 64 ? -4.859 -12.68 -22.344 1 94.94 64 ALA B N 1
ATOM 1468 C CA . ALA B 1 64 ? -3.787 -12.102 -23.156 1 94.94 64 ALA B CA 1
ATOM 1469 C C . ALA B 1 64 ? -2.426 -12.641 -22.719 1 94.94 64 ALA B C 1
ATOM 1471 O O . ALA B 1 64 ? -1.562 -12.898 -23.562 1 94.94 64 ALA B O 1
ATOM 1472 N N . PHE B 1 65 ? -2.271 -12.805 -21.391 1 93.56 65 PHE B N 1
ATOM 1473 C CA . PHE B 1 65 ? -1.023 -13.375 -20.891 1 93.56 65 PHE B CA 1
ATOM 1474 C C . PHE B 1 65 ? -0.841 -14.797 -21.406 1 93.56 65 PHE B C 1
ATOM 1476 O O . PHE B 1 65 ? 0.241 -15.164 -21.875 1 93.56 65 PHE B O 1
ATOM 1483 N N . ARG B 1 66 ? -1.853 -15.57 -21.312 1 95.5 66 ARG B N 1
ATOM 1484 C CA . ARG B 1 66 ? -1.79 -16.953 -21.781 1 95.5 66 ARG B CA 1
ATOM 1485 C C . ARG B 1 66 ? -1.365 -17.016 -23.234 1 95.5 66 ARG B C 1
ATOM 1487 O O . ARG B 1 66 ? -0.547 -17.859 -23.609 1 95.5 66 ARG B O 1
ATOM 1494 N N . GLU B 1 67 ? -1.981 -16.203 -24 1 96.25 67 GLU B N 1
ATOM 1495 C CA . GLU B 1 67 ? -1.66 -16.172 -25.422 1 96.25 67 GLU B CA 1
ATOM 1496 C C . GLU B 1 67 ? -0.224 -15.711 -25.656 1 96.25 67 GLU B C 1
ATOM 1498 O O . GLU B 1 67 ? 0.502 -16.312 -26.469 1 96.25 67 GLU B O 1
ATOM 1503 N N . ARG B 1 68 ? 0.213 -14.734 -25.047 1 95 68 ARG B N 1
ATOM 1504 C CA . ARG B 1 68 ? 1.533 -14.133 -25.203 1 95 68 ARG B CA 1
ATOM 1505 C C . ARG B 1 68 ? 2.633 -15.133 -24.875 1 95 68 ARG B C 1
ATOM 1507 O O . ARG B 1 68 ? 3.678 -15.156 -25.531 1 95 68 ARG B O 1
ATOM 1514 N N . TYR B 1 69 ? 2.318 -15.938 -23.906 1 95.62 69 TYR B N 1
ATOM 1515 C CA . TYR B 1 69 ? 3.365 -16.844 -23.438 1 95.62 69 TYR B CA 1
ATOM 1516 C C . TYR B 1 69 ? 3.072 -18.281 -23.875 1 95.62 69 TYR B C 1
ATOM 1518 O O . TYR B 1 69 ? 3.643 -19.219 -23.328 1 95.62 69 TYR B O 1
ATOM 1526 N N . HIS B 1 70 ? 2.121 -18.359 -24.781 1 94.62 70 HIS B N 1
ATOM 1527 C CA . HIS B 1 70 ? 1.773 -19.641 -25.406 1 94.62 70 HIS B CA 1
ATOM 1528 C C . HIS B 1 70 ? 1.507 -20.703 -24.344 1 94.62 70 HIS B C 1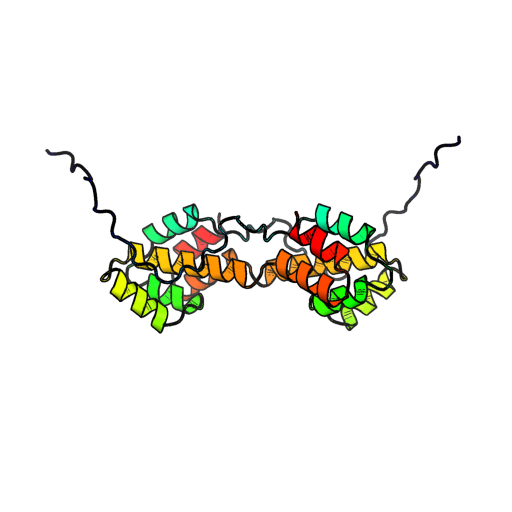
ATOM 1530 O O . HIS B 1 70 ? 2.01 -21.828 -24.453 1 94.62 70 HIS B O 1
ATOM 1536 N N . GLY B 1 71 ? 0.968 -20.312 -23.266 1 91.88 71 GLY B N 1
ATOM 1537 C CA . GLY B 1 71 ? 0.535 -21.266 -22.25 1 91.88 71 GLY B CA 1
ATOM 1538 C C . GLY B 1 71 ? 1.626 -21.625 -21.266 1 91.88 71 GLY B C 1
ATOM 1539 O O . GLY B 1 71 ? 1.449 -22.531 -20.438 1 91.88 71 GLY B O 1
ATOM 1540 N N . ASN B 1 72 ? 2.832 -21 -21.344 1 95.12 72 ASN B N 1
ATOM 1541 C CA . ASN B 1 72 ? 3.881 -21.219 -20.344 1 95.12 72 ASN B CA 1
ATOM 1542 C C . ASN B 1 72 ? 3.459 -20.719 -18.969 1 95.12 72 ASN B C 1
ATOM 1544 O O . ASN B 1 72 ? 3.574 -19.516 -18.688 1 95.12 72 ASN B O 1
ATOM 1548 N N . VAL B 1 73 ? 3.1 -21.609 -18.141 1 92.69 73 VAL B N 1
ATOM 1549 C CA . VAL B 1 73 ? 2.389 -21.297 -16.906 1 92.69 73 VAL B CA 1
ATOM 1550 C C . VAL B 1 73 ? 3.301 -20.516 -15.961 1 92.69 73 VAL B C 1
ATOM 1552 O O . VAL B 1 73 ? 2.898 -19.5 -15.406 1 92.69 73 VAL B O 1
ATOM 1555 N N . PRO B 1 74 ? 4.562 -20.922 -15.773 1 95.38 74 PRO B N 1
ATOM 1556 C CA . PRO B 1 74 ? 5.43 -20.125 -14.898 1 95.38 74 PRO B CA 1
ATOM 1557 C C . PRO B 1 74 ? 5.559 -18.672 -15.352 1 95.38 74 PRO B C 1
ATOM 1559 O O . PRO B 1 74 ? 5.523 -17.766 -14.523 1 95.38 74 PRO B O 1
ATOM 1562 N N . LEU B 1 75 ? 5.652 -18.484 -16.625 1 94.62 75 LEU B N 1
ATOM 1563 C CA . LEU B 1 75 ? 5.781 -17.125 -17.156 1 94.62 75 LEU B CA 1
ATOM 1564 C C . LEU B 1 75 ? 4.477 -16.344 -16.984 1 94.62 75 LEU B C 1
ATOM 1566 O O . LEU B 1 75 ? 4.484 -15.18 -16.609 1 94.62 75 LEU B O 1
ATOM 1570 N N . CYS B 1 76 ? 3.371 -17 -17.219 1 94.5 76 CYS B N 1
ATOM 1571 C CA . CYS B 1 76 ? 2.07 -16.375 -16.984 1 94.5 76 CYS B CA 1
ATOM 1572 C C . CYS B 1 76 ? 1.884 -16.016 -15.523 1 94.5 76 CYS B C 1
ATOM 1574 O O . CYS B 1 76 ? 1.501 -14.883 -15.195 1 94.5 76 CYS B O 1
ATOM 1576 N N . SER B 1 77 ? 2.227 -16.891 -14.641 1 97.38 77 SER B N 1
ATOM 1577 C CA . SER B 1 77 ? 2.086 -16.672 -13.203 1 97.38 77 SER B CA 1
ATOM 1578 C C . SER B 1 77 ? 2.916 -15.484 -12.742 1 97.38 77 SER B C 1
ATOM 1580 O O . SER B 1 77 ? 2.436 -14.648 -11.969 1 97.38 77 SER B O 1
ATOM 1582 N N . MET B 1 78 ? 4.141 -15.445 -13.234 1 96.25 78 MET B N 1
ATOM 1583 C CA . MET B 1 78 ? 5.047 -14.359 -12.875 1 96.25 78 MET B CA 1
ATOM 1584 C C . MET B 1 78 ? 4.484 -13.016 -13.312 1 96.25 78 MET B C 1
ATOM 1586 O O . MET B 1 78 ? 4.441 -12.07 -12.523 1 96.25 78 MET B O 1
ATOM 1590 N N . GLU B 1 79 ? 3.971 -12.93 -14.508 1 94.56 79 GLU B N 1
ATOM 1591 C CA . GLU B 1 79 ? 3.422 -11.688 -15.039 1 94.56 79 GLU B CA 1
ATOM 1592 C C . GLU B 1 79 ? 2.195 -11.242 -14.25 1 94.56 79 GLU B C 1
ATOM 1594 O O . GLU B 1 79 ? 2.031 -10.055 -13.969 1 94.56 79 GLU B O 1
ATOM 1599 N N . VAL B 1 80 ? 1.412 -12.172 -13.922 1 95.56 80 VAL B N 1
ATOM 1600 C CA . VAL B 1 80 ? 0.195 -11.891 -13.164 1 95.56 80 VAL B CA 1
ATOM 1601 C C . VAL B 1 80 ? 0.553 -11.281 -11.812 1 95.56 80 VAL B C 1
ATOM 1603 O O . VAL B 1 80 ? 0.027 -10.227 -11.438 1 95.56 80 VAL B O 1
ATOM 1606 N N . LEU B 1 81 ? 1.457 -11.906 -11.125 1 96.38 81 LEU B N 1
ATOM 1607 C CA . LEU B 1 81 ? 1.797 -11.492 -9.766 1 96.38 81 LEU B CA 1
ATOM 1608 C C . LEU B 1 81 ? 2.578 -10.18 -9.781 1 96.38 81 LEU B C 1
ATOM 1610 O O . LEU B 1 81 ? 2.416 -9.344 -8.891 1 96.38 81 LEU B O 1
ATOM 1614 N N . LEU B 1 82 ? 3.406 -9.992 -10.82 1 93.44 82 LEU B N 1
ATOM 1615 C CA . LEU B 1 82 ? 4.137 -8.734 -10.938 1 93.44 82 LEU B CA 1
ATOM 1616 C C . LEU B 1 82 ? 3.193 -7.59 -11.281 1 93.44 82 LEU B C 1
ATOM 1618 O O . LEU B 1 82 ? 3.346 -6.477 -10.766 1 93.44 82 LEU B O 1
ATOM 1622 N N . LEU B 1 83 ? 2.221 -7.844 -12.141 1 90.19 83 LEU B N 1
ATOM 1623 C CA . LEU B 1 83 ? 1.216 -6.832 -12.461 1 90.19 83 LEU B CA 1
ATOM 1624 C C . LEU B 1 83 ? 0.414 -6.453 -11.227 1 90.19 83 LEU B C 1
ATOM 1626 O O . LEU B 1 83 ? 0.205 -5.266 -10.953 1 90.19 83 LEU B O 1
ATOM 1630 N N . TRP B 1 84 ? -0.018 -7.488 -10.5 1 94 84 TRP B N 1
ATOM 1631 C CA . TRP B 1 84 ? -0.752 -7.25 -9.266 1 94 84 TRP B CA 1
ATOM 1632 C C . TRP B 1 84 ? 0.069 -6.402 -8.297 1 94 84 TRP B C 1
ATOM 1634 O O . TRP B 1 84 ? -0.434 -5.426 -7.734 1 94 84 TRP B O 1
ATOM 1644 N N . LYS B 1 85 ? 1.251 -6.754 -8.102 1 89 85 LYS B N 1
ATOM 1645 C CA . LYS B 1 85 ? 2.127 -6.027 -7.184 1 89 85 LYS B CA 1
ATOM 1646 C C . LYS B 1 85 ? 2.283 -4.57 -7.609 1 89 85 LYS B C 1
ATOM 1648 O O . LYS B 1 85 ? 2.227 -3.666 -6.773 1 89 85 LYS B O 1
ATOM 1653 N N . HIS B 1 86 ? 2.459 -4.363 -8.859 1 83.75 86 HIS B N 1
ATOM 1654 C CA . HIS B 1 86 ? 2.582 -3.01 -9.391 1 83.75 86 HIS B CA 1
ATOM 1655 C C . HIS B 1 86 ? 1.306 -2.209 -9.164 1 83.75 86 HIS B C 1
ATOM 1657 O O . HIS B 1 86 ? 1.362 -1.041 -8.766 1 83.75 86 HIS B O 1
ATOM 1663 N N . ASN B 1 87 ? 0.16 -2.877 -9.492 1 82.06 87 ASN B N 1
ATOM 1664 C CA . ASN B 1 87 ? -1.121 -2.211 -9.281 1 82.06 87 ASN B CA 1
ATOM 1665 C C . ASN B 1 87 ? -1.325 -1.84 -7.816 1 82.06 87 ASN B C 1
ATOM 1667 O O . ASN B 1 87 ? -1.854 -0.77 -7.512 1 82.06 87 ASN B O 1
ATOM 1671 N N . CYS B 1 88 ? -0.914 -2.734 -6.934 1 81.75 88 CYS B N 1
ATOM 1672 C CA . CYS B 1 88 ? -1.03 -2.473 -5.5 1 81.75 88 CYS B CA 1
ATOM 1673 C C . CYS B 1 88 ? -0.253 -1.222 -5.109 1 81.75 88 CYS B C 1
ATOM 1675 O O . CYS B 1 88 ? -0.739 -0.404 -4.328 1 81.75 88 CYS B O 1
ATOM 1677 N N . SER B 1 89 ? 0.912 -1.116 -5.664 1 75.38 89 SER B N 1
ATOM 1678 C CA . SER B 1 89 ? 1.765 0.022 -5.332 1 75.38 89 SER B CA 1
ATOM 1679 C C . SER B 1 89 ? 1.165 1.328 -5.844 1 75.38 89 SER B C 1
ATOM 1681 O O . SER B 1 89 ? 1.348 2.383 -5.23 1 75.38 89 SER B O 1
ATOM 1683 N N . GLU B 1 90 ? 0.456 1.206 -6.941 1 71.69 90 GLU B N 1
ATOM 1684 C CA . GLU B 1 90 ? -0.141 2.393 -7.547 1 71.69 90 GLU B CA 1
ATOM 1685 C C . GLU B 1 90 ? -1.419 2.801 -6.82 1 71.69 90 GLU B C 1
ATOM 1687 O O . GLU B 1 90 ? -1.709 3.99 -6.68 1 71.69 90 GLU B O 1
ATOM 1692 N N . VAL B 1 91 ? -2.172 1.786 -6.535 1 69.88 91 VAL B N 1
ATOM 1693 C CA . VAL B 1 91 ? -3.477 2.068 -5.945 1 69.88 91 VAL B CA 1
ATOM 1694 C C . VAL B 1 91 ? -3.295 2.836 -4.637 1 69.88 91 VAL B C 1
ATOM 1696 O O . VAL B 1 91 ? -3.994 3.82 -4.387 1 69.88 91 VAL B O 1
ATOM 1699 N N . ILE B 1 92 ? -2.318 2.289 -3.826 1 66.38 92 ILE B N 1
ATOM 1700 C CA . ILE B 1 92 ? -2.152 3.074 -2.609 1 66.38 92 ILE B CA 1
ATOM 1701 C C . ILE B 1 92 ? -0.694 3.506 -2.467 1 66.38 92 ILE B C 1
ATOM 1703 O O . ILE B 1 92 ? 0.179 2.682 -2.184 1 66.38 92 ILE B O 1
ATOM 1707 N N . ASN B 1 93 ? -0.464 4.52 -3.256 1 81.62 93 ASN B N 1
ATOM 1708 C CA . ASN B 1 93 ? 0.79 5.211 -2.975 1 81.62 93 ASN B CA 1
ATOM 1709 C C . ASN B 1 93 ? 0.604 6.312 -1.937 1 81.62 93 ASN B C 1
ATOM 1711 O O . ASN B 1 93 ? 0.231 7.438 -2.277 1 81.62 93 ASN B O 1
ATOM 1715 N N . PRO B 1 94 ? 0.8 5.855 -0.723 1 87.75 94 PRO B N 1
ATOM 1716 C CA . PRO B 1 94 ? 0.532 6.816 0.35 1 87.75 94 PRO B CA 1
ATOM 1717 C C . PRO B 1 94 ? 1.281 8.133 0.162 1 87.75 94 PRO B C 1
ATOM 1719 O O . PRO B 1 94 ? 0.772 9.195 0.531 1 87.75 94 PRO B O 1
ATOM 1722 N N . ARG B 1 95 ? 2.434 8.047 -0.337 1 91.31 95 ARG B N 1
ATOM 1723 C CA . ARG B 1 95 ? 3.221 9.258 -0.556 1 91.31 95 ARG B CA 1
ATOM 1724 C C . ARG B 1 95 ? 2.547 10.172 -1.575 1 91.31 95 ARG B C 1
ATOM 1726 O O . ARG B 1 95 ? 2.43 11.375 -1.353 1 91.31 95 ARG B O 1
ATOM 1733 N N . SER B 1 96 ? 2.152 9.57 -2.619 1 90.88 96 SER B N 1
ATOM 1734 C CA . SER B 1 96 ? 1.44 10.344 -3.631 1 90.88 96 SER B CA 1
ATOM 1735 C C . SER B 1 96 ? 0.114 10.875 -3.092 1 90.88 96 SER B C 1
ATOM 1737 O O . SER B 1 96 ? -0.287 11.992 -3.402 1 90.88 96 SER B O 1
ATOM 1739 N N . HIS B 1 97 ? -0.504 10.062 -2.332 1 91.75 97 HIS B N 1
ATOM 1740 C CA . HIS B 1 97 ? -1.771 10.461 -1.729 1 91.75 97 HIS B CA 1
ATOM 1741 C C . HIS B 1 97 ? -1.588 11.648 -0.795 1 91.75 97 HIS B C 1
ATOM 1743 O O . HIS B 1 97 ? -2.326 12.633 -0.885 1 91.75 97 HIS B O 1
ATOM 1749 N N . LEU B 1 98 ? -0.631 11.578 -0.011 1 95.44 98 LEU B N 1
ATOM 1750 C CA . LEU B 1 98 ? -0.331 12.672 0.906 1 95.44 98 LEU B CA 1
ATOM 1751 C C . LEU B 1 98 ? 0.064 13.93 0.141 1 95.44 98 LEU B C 1
ATOM 1753 O O . LEU B 1 98 ? -0.406 15.023 0.457 1 95.44 98 LEU B O 1
ATOM 1757 N N . ALA B 1 99 ? 0.865 13.758 -0.85 1 96 99 ALA B N 1
ATOM 1758 C CA . ALA B 1 99 ? 1.307 14.891 -1.655 1 96 99 ALA B CA 1
ATOM 1759 C C . ALA B 1 99 ? 0.121 15.594 -2.316 1 96 99 ALA B C 1
ATOM 1761 O O . ALA B 1 99 ? 0.004 16.812 -2.258 1 96 99 ALA B O 1
ATOM 1762 N N . LEU B 1 100 ? -0.687 14.812 -2.783 1 95.19 100 LEU B N 1
ATOM 1763 C CA . LEU B 1 100 ? -1.853 15.367 -3.463 1 95.19 100 LEU B CA 1
ATOM 1764 C C . LEU B 1 100 ? -2.773 16.078 -2.475 1 95.19 100 LEU B C 1
ATOM 1766 O O . LEU B 1 100 ? -3.344 17.125 -2.791 1 95.19 100 LEU B O 1
ATOM 1770 N N . ALA B 1 101 ? -2.969 15.508 -1.317 1 97 101 ALA B N 1
ATOM 1771 C CA . ALA B 1 101 ? -3.773 16.141 -0.278 1 97 101 ALA B CA 1
ATOM 1772 C C . ALA B 1 101 ? -3.18 17.484 0.127 1 97 101 ALA B C 1
ATOM 1774 O O . ALA B 1 101 ? -3.904 18.469 0.277 1 97 101 ALA B O 1
ATOM 1775 N N . LEU B 1 102 ? -1.906 17.547 0.217 1 98.25 102 LEU B N 1
ATOM 1776 C CA . LEU B 1 102 ? -1.228 18.781 0.557 1 98.25 102 LEU B CA 1
ATOM 1777 C C . LEU B 1 102 ? -1.433 19.828 -0.535 1 98.25 102 LEU B C 1
ATOM 1779 O O . LEU B 1 102 ? -1.693 21 -0.24 1 98.25 102 LEU B O 1
ATOM 1783 N N . SER B 1 103 ? -1.309 19.422 -1.738 1 98.19 103 SER B N 1
ATOM 1784 C CA . SER B 1 103 ? -1.548 20.328 -2.855 1 98.19 103 SER B CA 1
ATOM 1785 C C . SER B 1 103 ? -2.984 20.844 -2.852 1 98.19 103 SER B C 1
ATOM 1787 O O . SER B 1 103 ? -3.227 22.016 -3.117 1 98.19 103 SER B O 1
ATOM 1789 N N . THR B 1 104 ? -3.879 20 -2.539 1 97.56 104 THR B N 1
ATOM 1790 C CA . THR B 1 104 ? -5.301 20.344 -2.553 1 97.56 104 THR B CA 1
ATOM 1791 C C . THR B 1 104 ? -5.613 21.406 -1.513 1 97.56 104 THR B C 1
ATOM 1793 O O . THR B 1 104 ? -6.492 22.25 -1.726 1 97.56 104 THR B O 1
ATOM 1796 N N . ILE B 1 105 ? -4.918 21.312 -0.398 1 97.31 105 ILE B N 1
ATOM 1797 C CA . ILE B 1 105 ? -5.199 22.297 0.642 1 97.31 105 ILE B CA 1
ATOM 1798 C C . ILE B 1 105 ? -4.32 23.531 0.437 1 97.31 105 ILE B C 1
ATOM 1800 O O . ILE B 1 105 ? -4.262 24.406 1.302 1 97.31 105 ILE B O 1
ATOM 1804 N N . GLY B 1 106 ? -3.574 23.516 -0.694 1 97.31 106 GLY B N 1
ATOM 1805 C CA . GLY B 1 106 ? -2.836 24.703 -1.089 1 97.31 106 GLY B CA 1
ATOM 1806 C C . GLY B 1 106 ? -1.426 24.734 -0.533 1 97.31 106 GLY B C 1
ATOM 1807 O O . GLY B 1 106 ? -0.787 25.797 -0.518 1 97.31 106 GLY B O 1
ATOM 1808 N N . ARG B 1 107 ? -1.037 23.688 0.044 1 97.62 107 ARG B N 1
ATOM 1809 C CA . ARG B 1 107 ? 0.31 23.656 0.603 1 97.62 107 ARG B CA 1
ATOM 1810 C C . ARG B 1 107 ? 1.298 23.047 -0.386 1 97.62 107 ARG B C 1
ATOM 1812 O O . ARG B 1 107 ? 1.86 21.969 -0.131 1 97.62 107 ARG B O 1
ATOM 1819 N N . GLU B 1 108 ? 1.608 23.828 -1.438 1 97.44 108 GLU B N 1
ATOM 1820 C CA . GLU B 1 108 ? 2.518 23.406 -2.502 1 97.44 108 GLU B CA 1
ATOM 1821 C C . GLU B 1 108 ? 3.941 23.234 -1.979 1 97.44 108 GLU B C 1
ATOM 1823 O O . GLU B 1 108 ? 4.703 22.422 -2.49 1 97.44 108 GLU B O 1
ATOM 1828 N N . ASP B 1 109 ? 4.195 24.047 -0.96 1 97.31 109 ASP B N 1
ATOM 1829 C CA . ASP B 1 109 ? 5.516 23.922 -0.35 1 97.31 109 ASP B CA 1
ATOM 1830 C C . ASP B 1 109 ? 5.719 22.531 0.237 1 97.31 109 ASP B C 1
ATOM 1832 O O . ASP B 1 109 ? 6.758 21.906 0.021 1 97.31 109 ASP B O 1
ATOM 1836 N N . LEU B 1 110 ? 4.73 22.109 0.979 1 97.69 110 LEU B N 1
ATOM 1837 C CA . LEU B 1 110 ? 4.828 20.781 1.596 1 97.69 110 LEU B CA 1
ATOM 1838 C C . LEU B 1 110 ? 4.656 19.688 0.554 1 97.69 110 LEU B C 1
ATOM 1840 O O . LEU B 1 110 ? 5.273 18.625 0.661 1 97.69 110 LEU B O 1
ATOM 1844 N N . TYR B 1 111 ? 3.834 19.891 -0.496 1 97.5 111 TYR B N 1
ATOM 1845 C CA . TYR B 1 111 ? 3.75 18.984 -1.636 1 97.5 111 TYR B CA 1
ATOM 1846 C C . TYR B 1 111 ? 5.129 18.719 -2.223 1 97.5 111 TYR B C 1
ATOM 1848 O O . TYR B 1 111 ? 5.52 17.562 -2.4 1 97.5 111 TYR B O 1
ATOM 1856 N N . GLY B 1 112 ? 5.836 19.828 -2.469 1 96.12 112 GLY B N 1
ATOM 1857 C CA . GLY B 1 112 ? 7.184 19.719 -3.004 1 96.12 112 GLY B CA 1
ATOM 1858 C C . GLY B 1 112 ? 8.117 18.938 -2.102 1 96.12 112 GLY B C 1
ATOM 1859 O O . GLY B 1 112 ? 8.914 18.125 -2.578 1 96.12 112 GLY B O 1
ATOM 1860 N N . LYS B 1 113 ? 8.023 19.188 -0.853 1 95.12 113 LYS B N 1
ATOM 1861 C CA . LYS B 1 113 ? 8.875 18.516 0.122 1 95.12 113 LYS B CA 1
ATOM 1862 C C . LYS B 1 113 ? 8.641 17 0.1 1 95.12 113 LYS B C 1
ATOM 1864 O O . LYS B 1 113 ? 9.594 16.219 0.147 1 95.12 113 LYS B O 1
ATOM 1869 N N . ILE B 1 114 ? 7.391 16.594 0.042 1 94.88 114 ILE B N 1
ATOM 1870 C CA . ILE B 1 114 ? 7.016 15.188 0.036 1 94.88 114 ILE B CA 1
ATOM 1871 C C . ILE B 1 114 ? 7.477 14.539 -1.268 1 94.88 114 ILE B C 1
ATOM 1873 O O . ILE B 1 114 ? 7.965 13.406 -1.265 1 94.88 114 ILE B O 1
ATOM 1877 N N . LYS B 1 115 ? 7.375 15.25 -2.367 1 92.38 115 LYS B N 1
ATOM 1878 C CA . LYS B 1 115 ? 7.68 14.68 -3.678 1 92.38 115 LYS B CA 1
ATOM 1879 C C . LYS B 1 115 ? 9.188 14.648 -3.926 1 92.38 115 LYS B C 1
ATOM 1881 O O . LYS B 1 115 ? 9.68 13.812 -4.684 1 92.38 115 LYS B O 1
ATOM 1886 N N . ARG B 1 116 ? 9.938 15.539 -3.254 1 86.25 116 ARG B N 1
ATOM 1887 C CA . ARG B 1 116 ? 11.383 15.633 -3.447 1 86.25 116 ARG B CA 1
ATOM 1888 C C . ARG B 1 116 ? 12.102 14.539 -2.672 1 86.25 116 ARG B C 1
ATOM 1890 O O . ARG B 1 116 ? 13.195 14.109 -3.059 1 86.25 116 ARG B O 1
ATOM 1897 N N . ASN B 1 117 ? 11.594 14.195 -1.584 1 76.19 117 ASN B N 1
ATOM 1898 C CA . ASN B 1 117 ? 12.219 13.156 -0.781 1 76.19 117 ASN B CA 1
ATOM 1899 C C . ASN B 1 117 ? 11.992 11.773 -1.383 1 76.19 117 ASN B C 1
ATOM 1901 O O . ASN B 1 117 ? 12.773 10.844 -1.132 1 76.19 117 ASN B O 1
#

Foldseek 3Di:
DDDPCPPDPDPPPPDCPPVVPPVPPPPDPDDDLVNQLVVLVPDDLPGQQVVLVVLPHDNVVLVVLCVVVVSPSSSSSSVSVVVSNVVVCVVCVVLVVVLVVCVVVPNPVVSCVSVVD/DDDPPPDDPDPPPPPCPPVVVPVPPPPDPDDDLVNQLVVLVPDDLPGQQVVLVVLPHDNVVLVVLCVVVVSPSSSSNSVSVVVSNVVVCVVCVVLVVVLVVCVVVPNPVVSCVSVVD

InterPro domains:
  IPR000488 Death domain [PF00531] (35-116)
  IPR000488 Death domain [PS50017] (33-117)
  IPR011029 Death-like domain superfamily [G3DSA:1.10.533.10] (23-116)
  IPR011029 Death-like domain superfamily [SSF47986] (28-115)

Sequence (234 aa):
MGYYSMDRHESYSVRDSSFVPVSTRPERSEVTELEIKELVEELRETDWMRLGSHLGISTSRLAAFRERYHGNVPLCSMEVLLLWKHNCSEVINPRSHLALALSTIGREDLYGKIKRNMGYYSMDRHESYSVRDSSFVPVSTRPERSEVTELEIKELVEELRETDWMRLGSHLGISTSRLAAFRERYHGNVPLCSMEVLLLWKHNCSEVINPRSHLALALSTIGREDLYGKIKRN